Protein AF-0000000086577580 (afdb_homodimer)

Radius of gyration: 20.23 Å; Cα contacts (8 Å, |Δi|>4): 676; chains: 2; bounding box: 42×56×43 Å

Structure (mmCIF, N/CA/C/O backbone):
data_AF-0000000086577580-model_v1
#
loop_
_entity.id
_entity.type
_entity.pdbx_description
1 polymer 'Bet v I/Major latex protein domain-containing protein'
#
loop_
_atom_site.group_PDB
_atom_site.id
_atom_site.type_symbol
_atom_site.label_atom_id
_atom_site.label_alt_id
_atom_site.label_comp_id
_atom_site.label_asym_id
_atom_site.label_entity_id
_atom_site.label_seq_id
_atom_site.pdbx_PDB_ins_code
_atom_site.Cartn_x
_atom_site.Cartn_y
_atom_site.Cartn_z
_atom_site.occupancy
_atom_site.B_iso_or_equiv
_atom_site.auth_seq_id
_atom_site.auth_comp_id
_atom_site.auth_asym_id
_atom_site.auth_atom_id
_atom_site.pdbx_PDB_model_num
ATOM 1 N N . MET A 1 1 ? -20.062 2.613 9.367 1 47.72 1 MET A N 1
ATOM 2 C CA . MET A 1 1 ? -20.094 1.514 8.406 1 47.72 1 MET A CA 1
ATOM 3 C C . MET A 1 1 ? -18.688 1.216 7.879 1 47.72 1 MET A C 1
ATOM 5 O O . MET A 1 1 ? -17.906 2.133 7.645 1 47.72 1 MET A O 1
ATOM 9 N N . ALA A 1 2 ? -18.234 0.027 8.102 1 61.78 2 ALA A N 1
ATOM 10 C CA . ALA A 1 2 ? -16.828 -0.224 7.805 1 61.78 2 ALA A CA 1
ATOM 11 C C . ALA A 1 2 ? -16.516 0.071 6.34 1 61.78 2 ALA A C 1
ATOM 13 O O . ALA A 1 2 ? -17.344 -0.168 5.461 1 61.78 2 ALA A O 1
ATOM 14 N N . GLN A 1 3 ? -15.617 0.958 5.938 1 83.75 3 GLN A N 1
ATOM 15 C CA . GLN A 1 3 ? -15.266 1.472 4.621 1 83.75 3 GLN A CA 1
ATOM 16 C C . GLN A 1 3 ? -14.219 0.585 3.947 1 83.75 3 GLN A C 1
ATOM 18 O O . GLN A 1 3 ? -13.359 0.017 4.617 1 83.75 3 GLN A O 1
ATOM 23 N N . ILE A 1 4 ? -14.492 0.4 2.639 1 89.88 4 ILE A N 1
ATOM 24 C CA . ILE A 1 4 ? -13.516 -0.34 1.846 1 89.88 4 ILE A CA 1
ATOM 25 C C . ILE A 1 4 ? -12.203 0.436 1.791 1 89.88 4 ILE A C 1
ATOM 27 O O . ILE A 1 4 ? -12.195 1.648 1.567 1 89.88 4 ILE A O 1
ATOM 31 N N . GLN A 1 5 ? -11.125 -0.289 2.109 1 95.31 5 GLN A N 1
ATOM 32 C CA . GLN A 1 5 ? -9.773 0.264 2.025 1 95.31 5 GLN A CA 1
ATOM 33 C C . GLN A 1 5 ? -8.938 -0.48 0.988 1 95.31 5 GLN A C 1
ATOM 35 O O . GLN A 1 5 ? -9.312 -1.564 0.54 1 95.31 5 GLN A O 1
ATOM 40 N N . LYS A 1 6 ? -7.91 0.155 0.553 1 97.75 6 LYS A N 1
ATOM 41 C CA . LYS A 1 6 ? -7.035 -0.451 -0.446 1 97.75 6 LYS A CA 1
ATOM 42 C C . LYS A 1 6 ? -5.566 -0.276 -0.068 1 97.75 6 LYS A C 1
ATOM 44 O O . LYS A 1 6 ? -5.16 0.798 0.378 1 97.75 6 LYS A O 1
ATOM 49 N N . LEU A 1 7 ? -4.805 -1.331 -0.148 1 98.44 7 LEU A N 1
ATOM 50 C CA . LEU A 1 7 ? -3.354 -1.323 -0.001 1 98.44 7 LEU A CA 1
ATOM 51 C C . LEU A 1 7 ? -2.676 -1.831 -1.269 1 98.44 7 LEU A C 1
ATOM 53 O O . LEU A 1 7 ? -3.139 -2.797 -1.882 1 98.44 7 LEU A O 1
ATOM 57 N N . ASP A 1 8 ? -1.592 -1.216 -1.655 1 98.62 8 ASP A N 1
ATOM 58 C CA . ASP A 1 8 ? -0.859 -1.672 -2.832 1 98.62 8 ASP A CA 1
ATOM 59 C C . ASP A 1 8 ? 0.633 -1.797 -2.537 1 98.62 8 ASP A C 1
ATOM 61 O O . ASP A 1 8 ? 1.168 -1.07 -1.696 1 98.62 8 ASP A O 1
ATOM 65 N N . VAL A 1 9 ? 1.279 -2.697 -3.225 1 98.31 9 VAL A N 1
ATOM 66 C CA . VAL A 1 9 ? 2.734 -2.76 -3.303 1 98.31 9 VAL A CA 1
ATOM 67 C C . VAL A 1 9 ? 3.168 -2.914 -4.758 1 98.31 9 VAL A C 1
ATOM 69 O O . VAL A 1 9 ? 2.617 -3.736 -5.492 1 98.31 9 VAL A O 1
ATOM 72 N N . GLN A 1 10 ? 3.984 -2.123 -5.18 1 97.62 10 GLN A N 1
ATOM 73 C CA . GLN A 1 10 ? 4.543 -2.211 -6.523 1 97.62 10 GLN A CA 1
ATOM 74 C C . GLN A 1 10 ? 6.039 -2.514 -6.477 1 97.62 10 GLN A C 1
ATOM 76 O O . GLN A 1 10 ? 6.793 -1.844 -5.77 1 97.62 10 GLN A O 1
ATOM 81 N N . THR A 1 11 ? 6.426 -3.477 -7.246 1 95.94 11 THR A N 1
ATOM 82 C CA . THR A 1 11 ? 7.801 -3.959 -7.285 1 95.94 11 THR A CA 1
ATOM 83 C C . THR A 1 11 ? 8.344 -3.938 -8.711 1 95.94 11 THR A C 1
ATOM 85 O O . THR A 1 11 ? 7.68 -4.406 -9.641 1 95.94 11 THR A O 1
ATOM 88 N N . ALA A 1 12 ? 9.523 -3.354 -8.883 1 94.88 12 ALA A N 1
ATOM 89 C CA . ALA A 1 12 ? 10.195 -3.436 -10.18 1 94.88 12 ALA A CA 1
ATOM 90 C C . ALA A 1 12 ? 10.711 -4.848 -10.438 1 94.88 12 ALA A C 1
ATOM 92 O O . ALA A 1 12 ? 11.164 -5.531 -9.516 1 94.88 12 ALA A O 1
ATOM 93 N N . ILE A 1 13 ? 10.602 -5.262 -11.68 1 95.75 13 ILE A N 1
ATOM 94 C CA . ILE A 1 13 ? 11.125 -6.578 -12.031 1 95.75 13 ILE A CA 1
ATOM 95 C C . ILE A 1 13 ? 12.039 -6.465 -13.242 1 95.75 13 ILE A C 1
ATOM 97 O O . ILE A 1 13 ? 12.023 -5.453 -13.945 1 95.75 13 ILE A O 1
ATOM 101 N N . GLN A 1 14 ? 12.789 -7.48 -13.477 1 94.94 14 GLN A N 1
ATOM 102 C CA . GLN A 1 14 ? 13.734 -7.5 -14.586 1 94.94 14 GLN A CA 1
ATOM 103 C C . GLN A 1 14 ? 13.141 -8.203 -15.805 1 94.94 14 GLN A C 1
ATOM 105 O O . GLN A 1 14 ? 13.492 -7.883 -16.938 1 94.94 14 GLN A O 1
ATOM 110 N N . SER A 1 15 ? 12.289 -9.109 -15.594 1 95.62 15 SER A N 1
ATOM 111 C CA . SER A 1 15 ? 11.609 -9.781 -16.703 1 95.62 15 SER A CA 1
ATOM 112 C C . SER A 1 15 ? 10.656 -8.836 -17.422 1 95.62 15 SER A C 1
ATOM 114 O O . SER A 1 15 ? 10.188 -7.855 -16.828 1 95.62 15 SER A O 1
ATOM 116 N N . SER A 1 16 ? 10.406 -9.078 -18.656 1 96.19 16 SER A N 1
ATOM 117 C CA . SER A 1 16 ? 9.398 -8.289 -19.344 1 96.19 16 SER A CA 1
ATOM 118 C C . SER A 1 16 ? 8.016 -8.508 -18.734 1 96.19 16 SER A C 1
ATOM 120 O O . SER A 1 16 ? 7.742 -9.562 -18.172 1 96.19 16 SER A O 1
ATOM 122 N N . ALA A 1 17 ? 7.191 -7.523 -18.906 1 97.56 17 ALA A N 1
ATOM 123 C CA . ALA A 1 17 ? 5.828 -7.605 -18.375 1 97.56 17 ALA A CA 1
ATOM 124 C C . ALA A 1 17 ? 5.094 -8.812 -18.953 1 97.56 17 ALA A C 1
ATOM 126 O O . ALA A 1 17 ? 4.418 -9.547 -18.219 1 97.56 17 ALA A O 1
ATOM 127 N N . ASP A 1 18 ? 5.266 -9.047 -20.25 1 96.62 18 ASP A N 1
ATOM 128 C CA . ASP A 1 18 ? 4.578 -10.148 -20.906 1 96.62 18 ASP A CA 1
ATOM 129 C C . ASP A 1 18 ? 5.035 -11.492 -20.359 1 96.62 18 ASP A C 1
ATOM 131 O O . ASP A 1 18 ? 4.215 -12.383 -20.109 1 96.62 18 ASP A O 1
ATOM 135 N N . LYS A 1 19 ? 6.312 -11.594 -20.188 1 96.38 19 LYS A N 1
ATOM 136 C CA . LYS A 1 19 ? 6.859 -12.859 -19.703 1 96.38 19 LYS A CA 1
ATOM 137 C C . LYS A 1 19 ? 6.387 -13.156 -18.281 1 96.38 19 LYS A C 1
ATOM 139 O O . LYS A 1 19 ? 5.938 -14.266 -17.984 1 96.38 19 LYS A O 1
ATOM 144 N N . PHE A 1 20 ? 6.523 -12.219 -17.375 1 97.81 20 PHE A N 1
ATOM 145 C CA . PHE A 1 20 ? 6.113 -12.398 -15.992 1 97.81 20 PHE A CA 1
ATOM 146 C C . PHE A 1 20 ? 4.629 -12.719 -15.906 1 97.81 20 PHE A C 1
ATOM 148 O O . PHE A 1 20 ? 4.234 -13.703 -15.273 1 97.81 20 PHE A O 1
ATOM 155 N N . TYR A 1 21 ? 3.818 -11.859 -16.594 1 98.38 21 TYR A N 1
ATOM 156 C CA . TYR A 1 21 ? 2.371 -12.023 -16.562 1 98.38 21 TYR A CA 1
ATOM 157 C C . TYR A 1 21 ? 1.967 -13.383 -17.141 1 98.38 21 TYR A C 1
ATOM 159 O O . TYR A 1 21 ? 1.135 -14.086 -16.547 1 98.38 21 TYR A O 1
ATOM 167 N N . GLY A 1 22 ? 2.492 -13.703 -18.219 1 97.69 22 GLY A N 1
ATOM 168 C CA . GLY A 1 22 ? 2.189 -14.977 -18.844 1 97.69 22 GLY A CA 1
ATOM 169 C C . GLY A 1 22 ? 2.496 -16.172 -17.953 1 97.69 22 GLY A C 1
ATOM 170 O O . GLY A 1 22 ? 1.684 -17.094 -17.828 1 97.69 22 GLY A O 1
ATOM 171 N N . LYS A 1 23 ? 3.727 -16.109 -17.375 1 97.38 23 LYS A N 1
ATOM 172 C CA . LYS A 1 23 ? 4.098 -17.203 -16.484 1 97.38 23 LYS A CA 1
ATOM 173 C C . LYS A 1 23 ? 3.145 -17.281 -15.289 1 97.38 23 LYS A C 1
ATOM 175 O O . LYS A 1 23 ? 2.65 -18.359 -14.961 1 97.38 23 LYS A O 1
ATOM 180 N N . PHE A 1 24 ? 2.861 -16.234 -14.672 1 98.19 24 PHE A N 1
ATOM 181 C CA . PHE A 1 24 ? 1.979 -16.219 -13.508 1 98.19 24 PHE A CA 1
ATOM 182 C C . PHE A 1 24 ? 0.597 -16.75 -13.875 1 98.19 24 PHE A C 1
ATOM 184 O O . PHE A 1 24 ? 0.07 -17.641 -13.203 1 98.19 24 PHE A O 1
ATOM 191 N N . LYS A 1 25 ? 0.028 -16.203 -14.914 1 97.94 25 LYS A N 1
ATOM 192 C CA . LYS A 1 25 ? -1.331 -16.562 -15.312 1 97.94 25 LYS A CA 1
ATOM 193 C C . LYS A 1 25 ? -1.42 -18.031 -15.711 1 97.94 25 LYS A C 1
ATOM 195 O O . LYS A 1 25 ? -2.336 -18.75 -15.289 1 97.94 25 LYS A O 1
ATOM 200 N N . ASN A 1 26 ? -0.448 -18.484 -16.484 1 96.94 26 A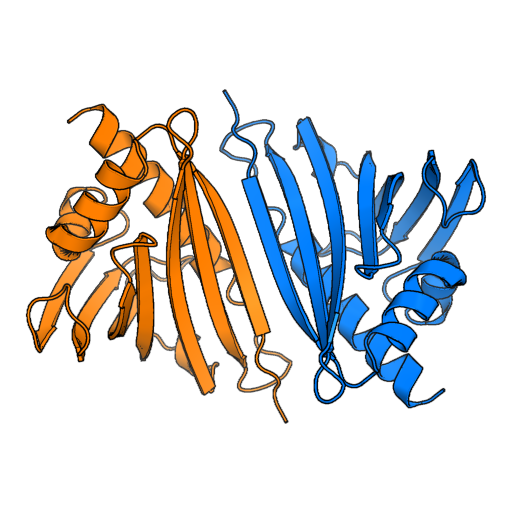SN A N 1
ATOM 201 C CA . ASN A 1 26 ? -0.603 -19.781 -17.141 1 96.94 26 ASN A CA 1
ATOM 202 C C . ASN A 1 26 ? -0.001 -20.906 -16.312 1 96.94 26 ASN A C 1
ATOM 204 O O . ASN A 1 26 ? -0.257 -22.078 -16.578 1 96.94 26 ASN A O 1
ATOM 208 N N . ASN A 1 27 ? 0.791 -20.594 -15.273 1 96.06 27 ASN A N 1
ATOM 209 C CA . ASN A 1 27 ? 1.471 -21.625 -14.492 1 96.06 27 ASN A CA 1
ATOM 210 C C . ASN A 1 27 ? 1.338 -21.375 -12.992 1 96.06 27 ASN A C 1
ATOM 212 O O . ASN A 1 27 ? 2.27 -21.625 -12.227 1 96.06 27 ASN A O 1
ATOM 216 N N . MET A 1 28 ? 0.215 -20.844 -12.602 1 94.31 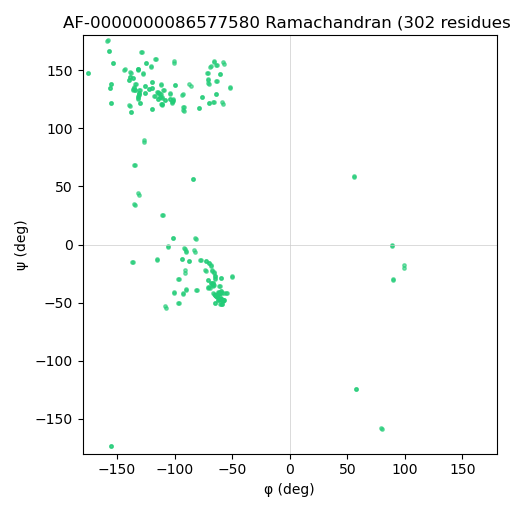28 MET A N 1
ATOM 217 C CA . MET A 1 28 ? -0.012 -20.453 -11.219 1 94.31 28 MET A CA 1
ATOM 218 C C . MET A 1 28 ? 0.238 -21.625 -10.266 1 94.31 28 MET A C 1
ATOM 220 O O . MET A 1 28 ? 0.846 -21.453 -9.211 1 94.31 28 MET A O 1
ATOM 224 N N . THR A 1 29 ? -0.205 -22.812 -10.633 1 94.19 29 THR A N 1
ATOM 225 C CA . THR A 1 29 ? -0.074 -23.969 -9.758 1 94.19 29 THR A CA 1
ATOM 226 C C . THR A 1 29 ? 1.391 -24.375 -9.617 1 94.19 29 THR A C 1
ATOM 228 O O . THR A 1 29 ? 1.757 -25.062 -8.664 1 94.19 29 THR A O 1
ATOM 231 N N . GLU A 1 30 ? 2.24 -23.922 -10.516 1 94.12 30 GLU A N 1
ATOM 232 C CA . GLU A 1 30 ? 3.66 -24.266 -10.484 1 94.12 30 GLU A CA 1
ATOM 233 C C . GLU A 1 30 ? 4.418 -23.359 -9.516 1 94.12 30 GLU A C 1
ATOM 235 O O . GLU A 1 30 ? 5.605 -23.562 -9.258 1 94.12 30 GLU A O 1
ATOM 240 N N . LEU A 1 31 ? 3.717 -22.391 -8.977 1 96.12 31 LEU A N 1
ATOM 241 C CA . LEU A 1 31 ? 4.363 -21.516 -8.008 1 96.12 31 LEU A CA 1
ATOM 242 C C . LEU A 1 31 ? 4.863 -22.312 -6.809 1 96.12 31 LEU A C 1
ATOM 244 O O . LEU A 1 31 ? 5.82 -21.906 -6.141 1 96.12 31 LEU A O 1
ATOM 248 N N . SER A 1 32 ? 4.211 -23.438 -6.484 1 96.12 32 SER A N 1
ATOM 249 C CA . SER A 1 32 ? 4.652 -24.281 -5.383 1 96.12 32 SER A CA 1
ATOM 250 C C . SER A 1 32 ? 6.02 -24.891 -5.668 1 96.12 32 SER A C 1
ATOM 252 O O . SER A 1 32 ? 6.781 -25.188 -4.746 1 96.12 32 SER A O 1
ATOM 254 N N . LYS A 1 33 ? 6.363 -25.078 -6.949 1 95.69 33 LYS A N 1
ATOM 255 C CA . LYS A 1 33 ? 7.684 -25.547 -7.344 1 95.69 33 LYS A CA 1
ATOM 256 C C . LYS A 1 33 ? 8.703 -24.422 -7.352 1 95.69 33 LYS A C 1
ATOM 258 O O . LYS A 1 33 ? 9.859 -24.609 -6.977 1 95.69 33 LYS A O 1
ATOM 263 N N . VAL A 1 34 ? 8.273 -23.297 -7.793 1 95.81 34 VAL A N 1
ATOM 264 C CA . VAL A 1 34 ? 9.141 -22.125 -7.891 1 95.81 34 VAL A CA 1
ATOM 265 C C . VAL A 1 34 ? 9.555 -21.656 -6.492 1 95.81 34 VAL A C 1
ATOM 267 O O . VAL A 1 34 ? 10.703 -21.266 -6.277 1 95.81 34 VAL A O 1
ATOM 270 N N . TYR A 1 35 ? 8.609 -21.672 -5.582 1 97.19 35 TYR A N 1
ATOM 271 C CA . TYR A 1 35 ? 8.828 -21.156 -4.234 1 97.19 35 TYR A CA 1
ATOM 272 C C . TYR A 1 35 ? 8.266 -22.109 -3.186 1 97.19 35 TYR A C 1
ATOM 274 O O . TYR A 1 35 ? 7.379 -21.734 -2.416 1 97.19 35 TYR A O 1
ATOM 282 N N . PRO A 1 36 ? 8.812 -23.234 -3.014 1 96.94 36 PRO A N 1
ATOM 283 C CA . PRO A 1 36 ? 8.258 -24.266 -2.139 1 96.94 36 PRO A CA 1
ATOM 284 C C . PRO A 1 36 ? 8.305 -23.891 -0.663 1 96.94 36 PRO A C 1
ATOM 286 O O . PRO A 1 36 ? 7.566 -24.453 0.15 1 96.94 36 PRO A O 1
ATOM 289 N N . GLU A 1 37 ? 9.203 -22.953 -0.307 1 96.62 37 GLU A N 1
ATOM 290 C CA . GLU A 1 37 ? 9.289 -22.5 1.079 1 96.62 37 GLU A CA 1
ATOM 291 C C . GLU A 1 37 ? 8.008 -21.766 1.494 1 96.62 37 GLU A C 1
ATOM 293 O O . GLU A 1 37 ? 7.652 -21.75 2.674 1 96.62 37 GLU A O 1
ATOM 298 N N . ILE A 1 38 ? 7.297 -21.219 0.514 1 97 38 ILE A N 1
ATOM 299 C CA . ILE A 1 38 ? 6.109 -20.422 0.809 1 97 38 ILE A CA 1
ATOM 300 C C . ILE A 1 38 ? 4.859 -21.188 0.398 1 97 38 ILE A C 1
ATOM 302 O O . ILE A 1 38 ? 3.92 -21.328 1.188 1 97 38 ILE A O 1
ATOM 306 N N . TYR A 1 39 ? 4.867 -21.625 -0.871 1 97.5 39 TYR A N 1
ATOM 307 C CA . TYR A 1 39 ? 3.697 -22.328 -1.386 1 97.5 39 TYR A CA 1
ATOM 308 C C . TYR A 1 39 ? 3.846 -23.844 -1.21 1 97.5 39 TYR A C 1
ATOM 310 O O . TYR A 1 39 ? 4.727 -24.453 -1.811 1 97.5 39 TYR A O 1
ATOM 318 N N . LYS A 1 40 ? 2.934 -24.359 -0.458 1 96.69 40 LYS A N 1
ATOM 319 C CA . LYS A 1 40 ? 2.986 -25.797 -0.162 1 96.69 40 LYS A CA 1
ATOM 320 C C . LYS A 1 40 ? 2.158 -26.594 -1.165 1 96.69 40 LYS A C 1
ATOM 322 O O . LYS A 1 40 ? 2.553 -27.688 -1.567 1 96.69 40 LYS A O 1
ATOM 327 N N . ASN A 1 41 ? 1.03 -26.062 -1.463 1 95.94 41 ASN A N 1
ATOM 328 C CA . ASN A 1 41 ? 0.134 -26.703 -2.42 1 95.94 41 ASN A CA 1
ATOM 329 C C . ASN A 1 41 ? -0.817 -25.703 -3.059 1 95.94 41 ASN A C 1
ATOM 331 O O . ASN A 1 41 ? -1.32 -24.797 -2.381 1 95.94 41 ASN A O 1
ATOM 335 N N . ILE A 1 42 ? -0.965 -25.781 -4.332 1 97.69 42 ILE A N 1
ATOM 336 C CA . ILE A 1 42 ? -1.911 -24.984 -5.094 1 97.69 42 ILE A CA 1
ATOM 337 C C . ILE A 1 42 ? -2.736 -25.875 -6.012 1 97.69 42 ILE A C 1
ATOM 339 O O . ILE A 1 42 ? -2.188 -26.578 -6.871 1 97.69 42 ILE A O 1
ATOM 343 N N . VAL A 1 43 ? -4.055 -25.828 -5.828 1 97.19 43 VAL A N 1
ATOM 344 C CA . VAL A 1 43 ? -4.922 -26.734 -6.562 1 97.19 43 VAL A CA 1
ATOM 345 C C . VAL A 1 43 ? -6.059 -25.969 -7.219 1 97.19 43 VAL A C 1
ATOM 347 O O . VAL A 1 43 ? -6.699 -25.125 -6.578 1 97.19 43 VAL A O 1
ATOM 350 N N . VAL A 1 44 ? -6.309 -26.234 -8.438 1 98.25 44 VAL A N 1
ATOM 351 C CA . VAL A 1 44 ? -7.504 -25.719 -9.102 1 98.25 44 VAL A CA 1
ATOM 352 C C . VAL A 1 44 ? -8.711 -26.562 -8.711 1 98.25 44 VAL A C 1
ATOM 354 O O . VAL A 1 44 ? -8.773 -27.75 -9.031 1 98.25 44 VAL A O 1
ATOM 357 N N . LEU A 1 45 ? -9.656 -25.953 -8.062 1 97.88 45 LEU A N 1
ATOM 358 C CA . LEU A 1 45 ? -10.836 -26.688 -7.598 1 97.88 45 LEU A CA 1
ATOM 359 C C . LEU A 1 45 ? -11.938 -26.672 -8.656 1 97.88 45 LEU A C 1
ATOM 361 O O . LEU A 1 45 ? -12.703 -27.625 -8.766 1 97.88 45 LEU A O 1
ATOM 365 N N . GLU A 1 46 ? -12.086 -25.594 -9.305 1 98.25 46 GLU A N 1
ATOM 366 C CA . GLU A 1 46 ? -13.078 -25.391 -10.367 1 98.25 46 GLU A CA 1
ATOM 367 C C . GLU A 1 46 ? -12.484 -24.609 -11.531 1 98.25 46 GLU A C 1
ATOM 369 O O . GLU A 1 46 ? -11.703 -23.672 -11.328 1 98.25 46 GLU A O 1
ATOM 374 N N . GLY A 1 47 ? -12.883 -24.938 -12.758 1 98.19 47 GLY A N 1
ATOM 375 C CA . GLY A 1 47 ? -12.414 -24.219 -13.938 1 98.19 47 GLY A CA 1
ATOM 376 C C . GLY A 1 47 ? -11.031 -24.656 -14.375 1 98.19 47 GLY A C 1
ATOM 377 O O . GLY A 1 47 ? -10.609 -25.781 -14.117 1 98.19 47 GLY A O 1
ATOM 378 N N . ASP A 1 48 ? -10.297 -23.781 -15.156 1 97.88 48 ASP A N 1
ATOM 379 C CA . ASP A 1 48 ? -9 -24.125 -15.727 1 97.88 48 ASP A CA 1
ATOM 380 C C . ASP A 1 48 ? -7.863 -23.422 -14.984 1 97.88 48 ASP A C 1
ATOM 382 O O . ASP A 1 48 ? -6.703 -23.5 -15.398 1 97.88 48 ASP A O 1
ATOM 386 N N . GLY A 1 49 ? -8.188 -22.641 -14.023 1 97.31 49 GLY A N 1
ATOM 387 C CA . GLY A 1 49 ? -7.195 -22 -13.172 1 97.31 49 GLY A CA 1
ATOM 388 C C . GLY A 1 49 ? -6.723 -20.672 -13.711 1 97.31 49 GLY A C 1
ATOM 389 O O . GLY A 1 49 ? -5.91 -19.984 -13.078 1 97.31 49 GLY A O 1
ATOM 390 N N . LYS A 1 50 ? -7.191 -20.203 -14.852 1 97.44 50 LYS A N 1
ATOM 391 C CA . LYS A 1 50 ? -6.676 -18.969 -15.422 1 97.44 50 LYS A CA 1
ATOM 392 C C . LYS A 1 50 ? -7.812 -18.094 -15.953 1 97.44 50 LYS A C 1
ATOM 394 O O . LYS A 1 50 ? -7.625 -16.891 -16.188 1 97.44 50 LYS A O 1
ATOM 399 N N . SER A 1 51 ? -8.984 -18.672 -16.109 1 98 51 SER A N 1
ATOM 400 C CA . SER A 1 51 ? -10.125 -17.922 -16.641 1 98 51 SER A CA 1
ATOM 401 C C . SER A 1 51 ? -11.062 -17.484 -15.523 1 98 51 SER A C 1
ATOM 403 O O . SER A 1 51 ? -11.062 -18.062 -14.438 1 98 51 SER A O 1
ATOM 405 N N . VAL A 1 52 ? -11.852 -16.422 -15.828 1 98.62 52 VAL A N 1
ATOM 406 C CA . VAL A 1 52 ? -12.875 -15.945 -14.898 1 98.62 52 VAL A CA 1
ATOM 407 C C . VAL A 1 52 ? -13.766 -17.109 -14.469 1 98.62 52 VAL A C 1
ATOM 409 O O . VAL A 1 52 ? -14.164 -17.938 -15.297 1 98.62 52 VAL A O 1
ATOM 412 N N . GLY A 1 53 ? -14.016 -17.156 -13.25 1 98.56 53 GLY A N 1
ATOM 413 C CA . GLY A 1 53 ? -14.852 -18.219 -12.703 1 98.56 53 GLY A CA 1
ATOM 414 C C . GLY A 1 53 ? -14.055 -19.344 -12.078 1 98.56 53 GLY A C 1
ATOM 415 O O . GLY A 1 53 ? -14.602 -20.141 -11.312 1 98.56 53 GLY A O 1
ATOM 416 N N . SER A 1 54 ? -12.758 -19.516 -12.398 1 98.69 54 SER A N 1
ATOM 417 C CA . SER A 1 54 ? -11.914 -20.547 -11.805 1 98.69 54 SER A CA 1
ATOM 418 C C . SER A 1 54 ? -11.75 -20.328 -10.305 1 98.69 54 SER A C 1
ATOM 420 O O . SER A 1 54 ? -11.672 -19.188 -9.844 1 98.69 54 SER A O 1
ATOM 422 N N . VAL A 1 55 ? -11.75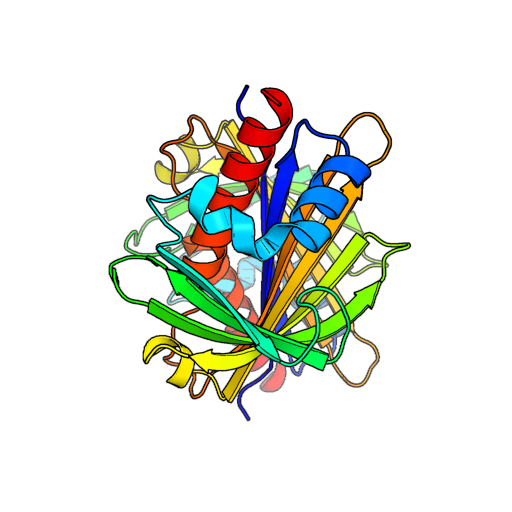8 -21.375 -9.57 1 98.44 55 VAL A N 1
ATOM 423 C CA . VAL A 1 55 ? -11.57 -21.359 -8.125 1 98.44 55 VAL A CA 1
ATOM 424 C C . VAL A 1 55 ? -10.273 -22.078 -7.766 1 98.44 55 VAL A C 1
ATOM 426 O O . VAL A 1 55 ? -10.062 -23.234 -8.172 1 98.44 55 VAL A O 1
ATOM 429 N N . ILE A 1 56 ? -9.414 -21.438 -7.062 1 98 56 ILE A N 1
ATOM 430 C CA . ILE A 1 56 ? -8.102 -21.953 -6.715 1 98 56 ILE A CA 1
ATOM 431 C C . ILE A 1 56 ? -7.965 -22.047 -5.195 1 98 56 ILE A C 1
ATOM 433 O O . ILE A 1 56 ? -8.375 -21.125 -4.477 1 98 56 ILE A O 1
ATOM 437 N N . LEU A 1 57 ? -7.457 -23.141 -4.711 1 97.44 57 LEU A N 1
ATOM 438 C CA . LEU A 1 57 ? -7.102 -23.328 -3.309 1 97.44 57 LEU A CA 1
ATOM 439 C C . LEU A 1 57 ? -5.598 -23.188 -3.105 1 97.44 57 LEU A C 1
ATOM 441 O O . LEU A 1 57 ? -4.805 -23.859 -3.766 1 97.44 57 LEU A O 1
ATOM 445 N N . TRP A 1 58 ? -5.25 -22.281 -2.197 1 96.69 58 TRP A N 1
ATOM 446 C CA . TRP A 1 58 ? -3.852 -22 -1.887 1 96.69 58 TRP A CA 1
ATOM 447 C C . TRP A 1 58 ? -3.494 -22.484 -0.49 1 96.69 58 TRP A C 1
ATOM 449 O O . TRP A 1 58 ? -4.156 -22.141 0.488 1 96.69 58 TRP A O 1
ATOM 459 N N . LYS A 1 59 ? -2.508 -23.25 -0.347 1 96.56 59 LYS A N 1
ATOM 460 C CA . LYS A 1 59 ? -1.854 -23.562 0.918 1 96.56 59 LYS A CA 1
ATOM 461 C C . LYS A 1 59 ? -0.452 -22.969 0.978 1 96.56 59 LYS A C 1
ATOM 463 O O . LYS A 1 59 ? 0.409 -23.297 0.162 1 96.56 59 LYS A O 1
ATOM 468 N N . TYR A 1 60 ? -0.236 -22.125 1.961 1 96.38 60 TYR A N 1
ATOM 469 C CA . TYR A 1 60 ? 0.994 -21.344 1.933 1 96.38 60 TYR A CA 1
ATOM 470 C C . TYR A 1 60 ? 1.375 -20.875 3.332 1 96.38 60 TYR A C 1
ATOM 472 O O . TYR A 1 60 ? 0.586 -21 4.273 1 96.38 60 TYR A O 1
ATOM 480 N N . VAL A 1 61 ? 2.607 -20.406 3.463 1 95.5 61 VAL A N 1
ATOM 481 C CA . VAL A 1 61 ? 3.111 -19.781 4.684 1 95.5 61 VAL A CA 1
ATOM 482 C C . VAL A 1 61 ? 2.922 -18.266 4.609 1 95.5 61 VAL A C 1
ATOM 484 O O . VAL A 1 61 ? 3.264 -17.641 3.602 1 95.5 61 VAL A O 1
ATOM 487 N N . CYS A 1 62 ? 2.344 -17.656 5.609 1 91.94 62 CYS A N 1
ATOM 488 C CA . CYS A 1 62 ? 2.17 -16.203 5.684 1 91.94 62 CYS A CA 1
ATOM 489 C C . CYS A 1 62 ? 2.436 -15.695 7.098 1 91.94 62 CYS A C 1
ATOM 491 O O . CYS A 1 62 ? 1.733 -16.062 8.039 1 91.94 62 CYS A O 1
ATOM 493 N N . GLY A 1 63 ? 3.389 -14.844 7.164 1 87 63 GLY A N 1
ATOM 494 C CA . GLY A 1 63 ? 3.799 -14.422 8.492 1 87 63 GLY A CA 1
ATOM 495 C C . GLY A 1 63 ? 4.23 -15.57 9.375 1 87 63 GLY A C 1
ATOM 496 O O . GLY A 1 63 ? 5.098 -16.359 9 1 87 63 GLY A O 1
ATOM 497 N N . SER A 1 64 ? 3.52 -15.617 10.555 1 87.25 64 SER A N 1
ATOM 498 C CA . SER A 1 64 ? 3.867 -16.672 11.508 1 87.25 64 SER A CA 1
ATOM 499 C C . SER A 1 64 ? 3.018 -17.906 11.289 1 87.25 64 SER A C 1
ATOM 501 O O . SER A 1 64 ? 3.232 -18.938 11.938 1 87.25 64 SER A O 1
ATOM 503 N N . ASN A 1 65 ? 2.113 -17.906 10.414 1 90.31 65 ASN A N 1
ATOM 504 C CA . ASN A 1 65 ? 1.246 -19.047 10.141 1 90.31 65 ASN A CA 1
ATOM 505 C C . ASN A 1 65 ? 1.811 -19.922 9.023 1 90.31 65 ASN A C 1
ATOM 507 O O . ASN A 1 65 ? 1.857 -19.5 7.863 1 90.31 65 ASN A O 1
ATOM 511 N N . SER A 1 66 ? 2.146 -21.094 9.352 1 91.81 66 SER A N 1
ATOM 512 C CA . SER A 1 66 ? 2.793 -22 8.398 1 91.81 66 SER A CA 1
ATOM 513 C C . SER A 1 66 ? 1.767 -22.828 7.637 1 91.81 66 SER A C 1
ATOM 515 O O . SER A 1 66 ? 2.115 -23.531 6.691 1 91.81 66 SER A O 1
ATOM 517 N N . ASN A 1 67 ? 0.542 -22.703 8.008 1 92 67 ASN A N 1
ATOM 518 C CA . ASN A 1 67 ? -0.484 -23.547 7.402 1 92 67 ASN A CA 1
ATOM 519 C C . ASN A 1 67 ? -1.686 -22.719 6.945 1 92 67 ASN A C 1
ATOM 521 O O . ASN A 1 67 ? -2.832 -23.094 7.207 1 92 67 ASN A O 1
ATOM 525 N N . SER A 1 68 ? -1.396 -21.641 6.336 1 94 68 SER A N 1
ATOM 526 C CA . SER A 1 68 ? -2.477 -20.812 5.812 1 94 68 SER A CA 1
ATOM 527 C C . SER A 1 68 ? -3.145 -21.469 4.609 1 94 68 SER A C 1
ATOM 529 O O . SER A 1 68 ? -2.469 -22.062 3.764 1 94 68 SER A O 1
ATOM 531 N N . VAL A 1 69 ? -4.484 -21.359 4.605 1 95 69 VAL A N 1
ATOM 532 C CA . VAL A 1 69 ? -5.266 -21.859 3.482 1 95 69 VAL A CA 1
ATOM 533 C C . VAL A 1 69 ? -6.258 -20.797 3.021 1 95 69 VAL A C 1
ATOM 535 O O . VAL A 1 69 ? -6.961 -20.203 3.84 1 95 69 VAL A O 1
ATOM 538 N N . THR A 1 70 ? -6.27 -20.547 1.737 1 96.12 70 THR A N 1
ATOM 539 C CA . THR A 1 70 ? -7.227 -19.594 1.174 1 96.12 70 THR A CA 1
ATOM 540 C C . THR A 1 70 ? -7.848 -20.156 -0.107 1 96.12 70 THR A C 1
ATOM 542 O O . THR A 1 70 ? -7.152 -20.75 -0.928 1 96.12 70 THR A O 1
ATOM 545 N N . LYS A 1 71 ? -9.141 -20.031 -0.202 1 96.75 71 LYS A N 1
ATOM 546 C CA . LYS A 1 71 ? -9.883 -20.312 -1.43 1 96.75 71 LYS A CA 1
ATOM 547 C C . LYS A 1 71 ? -10.258 -19.031 -2.158 1 96.75 71 LYS A C 1
ATOM 549 O O . LYS A 1 71 ? -10.938 -18.172 -1.598 1 96.75 71 LYS A O 1
ATOM 554 N N . GLU A 1 72 ? -9.844 -18.922 -3.408 1 97.62 72 GLU A N 1
ATOM 555 C CA . GLU A 1 72 ? -10.062 -17.688 -4.172 1 97.62 72 GLU A CA 1
ATOM 556 C C . GLU A 1 72 ? -10.75 -17.984 -5.5 1 97.62 72 GLU A C 1
ATOM 558 O O . GLU A 1 72 ? -10.547 -19.047 -6.09 1 97.62 72 GLU A O 1
ATOM 563 N N . LYS A 1 73 ? -11.57 -17.047 -5.926 1 98.38 73 LYS A N 1
ATOM 564 C CA . LYS A 1 73 ? -12.203 -17.094 -7.238 1 98.38 73 LYS A CA 1
ATOM 565 C C . LYS A 1 73 ? -11.68 -16 -8.148 1 98.38 73 LYS A C 1
ATOM 567 O O . LYS A 1 73 ? -11.578 -14.844 -7.738 1 98.38 73 LYS A O 1
ATOM 572 N N . ILE A 1 74 ? -11.266 -16.359 -9.359 1 98.75 74 ILE A N 1
ATOM 573 C CA . ILE A 1 74 ? -10.93 -15.336 -10.352 1 98.75 74 ILE A CA 1
ATOM 574 C C . ILE A 1 74 ? -12.203 -14.633 -10.82 1 98.75 74 ILE A C 1
ATOM 576 O O . ILE A 1 74 ? -13.102 -15.273 -11.383 1 98.75 74 ILE A O 1
ATOM 580 N N . VAL A 1 75 ? -12.258 -13.344 -10.648 1 98.81 75 VAL A N 1
ATOM 581 C CA . VAL A 1 75 ? -13.5 -12.648 -10.953 1 98.81 75 VAL A CA 1
ATOM 582 C C . VAL A 1 75 ? -13.289 -11.688 -12.125 1 98.81 75 VAL A C 1
ATOM 584 O O . VAL A 1 75 ? -14.25 -11.188 -12.711 1 98.81 75 VAL A O 1
ATOM 587 N N . ALA A 1 76 ? -12.102 -11.398 -12.531 1 98.88 76 ALA A N 1
ATOM 588 C CA . ALA A 1 76 ? -11.797 -10.57 -13.695 1 98.88 76 ALA A CA 1
ATOM 589 C C . ALA A 1 76 ? -10.422 -10.898 -14.266 1 98.88 76 ALA A C 1
ATOM 591 O O . ALA A 1 76 ? -9.469 -11.141 -13.516 1 98.88 76 ALA A O 1
ATOM 592 N N . VAL A 1 77 ? -10.32 -10.953 -15.57 1 98.75 77 VAL A N 1
ATOM 593 C CA . VAL A 1 77 ? -9.078 -11.117 -16.312 1 98.75 77 VAL A CA 1
ATOM 594 C C . VAL A 1 77 ? -9.008 -10.086 -17.438 1 98.75 77 VAL A C 1
ATOM 596 O O . VAL A 1 77 ? -9.953 -9.961 -18.234 1 98.75 77 VAL A O 1
ATOM 599 N N . ASP A 1 78 ? -8 -9.344 -17.5 1 98.69 78 ASP A N 1
ATOM 600 C CA . ASP A 1 78 ? -7.73 -8.391 -18.578 1 98.69 78 ASP A CA 1
ATOM 601 C C . ASP A 1 78 ? -6.344 -8.609 -19.172 1 98.69 78 ASP A C 1
ATOM 603 O O . ASP A 1 78 ? -5.375 -7.969 -18.75 1 98.69 78 ASP A O 1
ATOM 607 N N . ASP A 1 79 ? -6.27 -9.469 -20.156 1 97.75 79 ASP A N 1
ATOM 608 C CA . ASP A 1 79 ? -4.984 -9.852 -20.75 1 97.75 79 ASP A CA 1
ATOM 609 C C . ASP A 1 79 ? -4.332 -8.664 -21.453 1 97.75 79 ASP A C 1
ATOM 611 O O . ASP A 1 79 ? -3.104 -8.555 -21.484 1 97.75 79 ASP A O 1
ATOM 615 N N . LYS A 1 80 ? -5.145 -7.852 -22.031 1 97.38 80 LYS A N 1
ATOM 616 C CA . LYS A 1 80 ? -4.598 -6.684 -22.719 1 97.38 80 LYS A CA 1
ATOM 617 C C . LYS A 1 80 ? -3.82 -5.793 -21.766 1 97.38 80 LYS A C 1
ATOM 619 O O . LYS A 1 80 ? -2.74 -5.301 -22.094 1 97.38 80 LYS A O 1
ATOM 624 N N . ASN A 1 81 ? -4.34 -5.621 -20.562 1 97.62 81 ASN A N 1
ATOM 625 C CA . ASN A 1 81 ? -3.699 -4.773 -19.562 1 97.62 81 ASN A CA 1
ATOM 626 C C . ASN A 1 81 ? -2.938 -5.602 -18.531 1 97.62 81 ASN A C 1
ATOM 628 O O . ASN A 1 81 ? -2.43 -5.059 -17.547 1 97.62 81 ASN A O 1
ATOM 632 N N . ARG A 1 82 ? -2.84 -6.891 -18.688 1 98.38 82 ARG A N 1
ATOM 633 C CA . ARG A 1 82 ? -2.088 -7.844 -17.875 1 98.38 82 ARG A CA 1
ATOM 634 C C . ARG A 1 82 ? -2.498 -7.762 -16.406 1 98.38 82 ARG A C 1
ATOM 636 O O . ARG A 1 82 ? -1.66 -7.523 -15.531 1 98.38 82 ARG A O 1
ATOM 643 N N . SER A 1 83 ? -3.75 -7.996 -16.156 1 98.81 83 SER A N 1
ATOM 644 C CA . SER A 1 83 ? -4.227 -7.969 -14.773 1 98.81 83 SER A CA 1
ATOM 645 C C . SER A 1 83 ? -5.207 -9.109 -14.508 1 98.81 83 SER A C 1
ATOM 647 O O . SER A 1 83 ? -5.898 -9.562 -15.414 1 98.81 83 SER A O 1
ATOM 649 N N . ILE A 1 84 ? -5.211 -9.594 -13.305 1 98.88 84 ILE A N 1
ATOM 650 C CA . ILE A 1 84 ? -6.129 -10.609 -12.805 1 98.88 84 ILE A CA 1
ATOM 651 C C . ILE A 1 84 ? -6.645 -10.203 -11.43 1 98.88 84 ILE A C 1
ATOM 653 O O . ILE A 1 84 ? -5.879 -9.727 -10.586 1 98.88 84 ILE A O 1
ATOM 657 N N . THR A 1 85 ? -7.949 -10.328 -11.18 1 98.88 85 THR A N 1
ATOM 658 C CA . THR A 1 85 ? -8.531 -10.047 -9.867 1 98.88 85 THR A CA 1
ATOM 659 C C . THR A 1 85 ? -9.086 -11.328 -9.234 1 98.88 85 THR A C 1
ATOM 661 O O . THR A 1 85 ? -9.797 -12.086 -9.891 1 98.88 85 THR A O 1
ATOM 664 N N . PHE A 1 86 ? -8.719 -11.547 -8.008 1 98.44 86 PHE A N 1
ATOM 665 C CA . PHE A 1 86 ? -9.195 -12.656 -7.191 1 98.44 86 PHE A CA 1
ATOM 666 C C . PHE A 1 86 ? -10.07 -12.148 -6.051 1 98.44 86 PHE A C 1
ATOM 668 O O . PHE A 1 86 ? -9.758 -11.133 -5.426 1 98.44 86 PHE A O 1
ATOM 675 N N . GLU A 1 87 ? -11.125 -12.812 -5.82 1 97.94 87 GLU A N 1
ATOM 676 C CA . GLU A 1 87 ? -11.883 -12.594 -4.594 1 97.94 87 GLU A CA 1
ATOM 677 C C . GLU A 1 87 ? -11.75 -13.781 -3.643 1 97.94 87 GLU A C 1
ATOM 679 O O . GLU A 1 87 ? -11.844 -14.938 -4.062 1 97.94 87 GLU A O 1
ATOM 684 N N . VAL A 1 88 ? -11.5 -13.469 -2.455 1 96.56 88 VAL A N 1
ATOM 685 C CA . VAL A 1 88 ? -11.383 -14.516 -1.447 1 96.56 88 VAL A CA 1
ATOM 686 C C . VAL A 1 88 ? -12.773 -15.023 -1.062 1 96.56 88 VAL A C 1
ATOM 688 O O . VAL A 1 88 ? -13.641 -14.242 -0.67 1 96.56 88 VAL A O 1
ATOM 691 N N . MET A 1 89 ? -12.898 -16.25 -1.155 1 92.19 89 MET A N 1
ATOM 692 C CA . MET A 1 89 ? -14.164 -16.891 -0.8 1 92.19 89 MET A CA 1
ATOM 693 C C . MET A 1 89 ? -14.125 -17.422 0.628 1 92.19 89 MET A C 1
ATOM 695 O O . MET A 1 89 ? -15.094 -17.281 1.375 1 92.19 89 MET A O 1
ATOM 699 N N . GLU A 1 90 ? -13.125 -18.125 0.902 1 87.75 90 GLU A N 1
ATOM 700 C CA . GLU A 1 90 ? -12.852 -18.703 2.211 1 87.75 90 GLU A CA 1
ATOM 701 C C . GLU A 1 90 ? -11.367 -18.609 2.555 1 87.75 90 GLU A C 1
ATOM 703 O O . GLU A 1 90 ? -10.516 -18.609 1.662 1 87.75 90 GLU A O 1
ATOM 708 N N . GLY A 1 91 ? -11.094 -18.344 3.787 1 79.88 91 GLY A N 1
ATOM 709 C CA . GLY A 1 91 ? -9.672 -18.25 4.074 1 79.88 91 GLY A CA 1
ATOM 710 C C . GLY A 1 91 ? -9.336 -18.531 5.523 1 79.88 91 GLY A C 1
ATOM 711 O O . GLY A 1 91 ? -10.188 -19 6.285 1 79.88 91 GLY A O 1
ATOM 712 N N . ASP A 1 92 ? -8.086 -18.328 5.84 1 75.88 92 ASP A N 1
ATOM 713 C CA . ASP A 1 92 ? -7.543 -18.5 7.184 1 75.88 92 ASP A CA 1
ATOM 714 C C . ASP A 1 92 ? -8.273 -17.609 8.188 1 75.88 92 ASP A C 1
ATOM 716 O O . ASP A 1 92 ? -8.961 -16.656 7.801 1 75.88 92 ASP A O 1
ATOM 720 N N . PRO A 1 93 ? -8.172 -18.031 9.352 1 75.5 93 PRO A N 1
ATOM 721 C CA . PRO A 1 93 ? -8.883 -17.297 10.406 1 75.5 93 PRO A CA 1
ATOM 722 C C . PRO A 1 93 ? -8.602 -15.797 10.359 1 75.5 93 PRO A C 1
ATOM 724 O O . PRO A 1 93 ? -9.477 -14.992 10.688 1 75.5 93 PRO A O 1
ATOM 727 N N . MET A 1 94 ? -7.461 -15.469 9.859 1 80.5 94 MET A N 1
ATOM 728 C CA . MET A 1 94 ? -7.129 -14.055 9.797 1 80.5 94 MET A CA 1
ATOM 729 C C . MET A 1 94 ? -8.016 -13.328 8.789 1 80.5 94 MET A C 1
ATOM 731 O O . MET A 1 94 ? -8.461 -12.203 9.039 1 80.5 94 MET A O 1
ATOM 735 N N . LEU A 1 95 ? -8.383 -13.977 7.777 1 89.69 95 LEU A N 1
ATOM 736 C CA . LEU A 1 95 ? -9.195 -13.367 6.727 1 89.69 95 LEU A CA 1
ATOM 737 C C . LEU A 1 95 ? -10.656 -13.266 7.16 1 89.69 95 LEU A C 1
ATOM 739 O O . LEU A 1 95 ? -11.43 -12.523 6.559 1 89.69 95 LEU A O 1
ATOM 743 N N . ASN A 1 96 ? -10.945 -13.977 8.227 1 90.31 96 ASN A N 1
ATOM 744 C CA . ASN A 1 96 ? -12.305 -13.906 8.758 1 90.31 96 ASN A CA 1
ATOM 745 C C . ASN A 1 96 ? -12.578 -12.547 9.398 1 90.31 96 ASN A C 1
ATOM 747 O O . ASN A 1 96 ? -13.734 -12.203 9.648 1 90.31 96 ASN A O 1
ATOM 751 N N . SER A 1 97 ? -11.523 -11.852 9.641 1 92.31 97 SER A N 1
ATOM 752 C CA . SER A 1 97 ? -11.672 -10.531 10.25 1 92.31 97 SER A CA 1
ATOM 753 C C . SER A 1 97 ? -12.016 -9.484 9.203 1 92.31 97 SER A C 1
ATOM 755 O O . SER A 1 97 ? -12.156 -8.297 9.523 1 92.31 97 SER A O 1
ATOM 757 N N . PHE A 1 98 ? -12.219 -9.922 8.008 1 94.69 98 PHE A N 1
ATOM 758 C CA . PHE A 1 98 ? -12.586 -9.031 6.914 1 94.69 98 PHE A CA 1
ATOM 759 C C . PHE A 1 98 ? -13.914 -9.453 6.297 1 94.69 98 PHE A C 1
ATOM 761 O O . PHE A 1 98 ? -14.156 -10.641 6.082 1 94.69 98 PHE A O 1
ATOM 768 N N . LYS A 1 99 ? -14.797 -8.516 6.07 1 94.12 99 LYS A N 1
ATOM 769 C CA . LYS A 1 99 ? -16.094 -8.781 5.438 1 94.12 99 LYS A CA 1
ATOM 770 C C . LYS A 1 99 ? -15.914 -9.117 3.959 1 94.12 99 LYS A C 1
ATOM 772 O O . LYS A 1 99 ? -16.703 -9.883 3.395 1 94.12 99 LYS A O 1
ATOM 777 N N . SER A 1 100 ? -15.023 -8.477 3.373 1 95.06 100 SER A N 1
ATOM 778 C CA . SER A 1 100 ? -14.648 -8.719 1.983 1 95.06 100 SER A CA 1
ATOM 779 C C . SER A 1 100 ? -13.148 -8.555 1.773 1 95.06 100 SER A C 1
ATOM 781 O O . SER A 1 100 ? -12.508 -7.762 2.469 1 95.06 100 SER A O 1
ATOM 783 N N . PHE A 1 101 ? -12.648 -9.273 0.831 1 96.56 101 PHE A N 1
ATOM 784 C CA . PHE A 1 101 ? -11.219 -9.25 0.555 1 96.56 101 PHE A CA 1
ATOM 785 C C . PHE A 1 101 ? -10.938 -9.656 -0.885 1 96.56 101 PHE A C 1
ATOM 787 O O . PHE A 1 101 ? -11.32 -10.75 -1.312 1 96.56 101 PHE A O 1
ATOM 794 N N . ALA A 1 102 ? -10.289 -8.773 -1.609 1 97.56 102 ALA A N 1
ATOM 795 C CA . ALA A 1 102 ? -9.914 -9.055 -2.994 1 97.56 102 ALA A CA 1
ATOM 796 C C . ALA A 1 102 ? -8.453 -8.711 -3.248 1 97.56 102 ALA A C 1
ATOM 798 O O . ALA A 1 102 ? -7.887 -7.84 -2.588 1 97.56 102 ALA A O 1
ATOM 799 N N . LEU A 1 103 ? -7.879 -9.422 -4.16 1 97.88 103 LEU A N 1
ATOM 800 C CA . LEU A 1 103 ? -6.504 -9.211 -4.598 1 97.88 103 L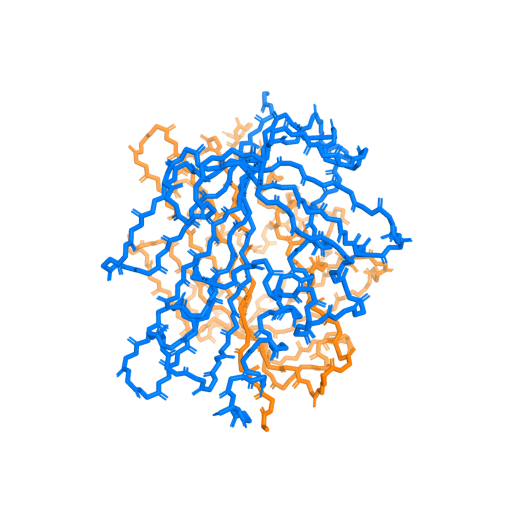EU A CA 1
ATOM 801 C C . LEU A 1 103 ? -6.438 -9.031 -6.113 1 97.88 103 LEU A C 1
ATOM 803 O O . LEU A 1 103 ? -7.117 -9.734 -6.855 1 97.88 103 LEU A O 1
ATOM 807 N N . ARG A 1 104 ? -5.672 -8.078 -6.512 1 98.75 104 ARG A N 1
ATOM 808 C CA . ARG A 1 104 ? -5.477 -7.848 -7.938 1 98.75 104 ARG A CA 1
ATOM 809 C C . ARG A 1 104 ? -3.992 -7.723 -8.273 1 98.75 104 ARG A C 1
ATOM 811 O O . ARG A 1 104 ? -3.26 -6.992 -7.602 1 98.75 104 ARG A O 1
ATOM 818 N N . ILE A 1 105 ? -3.564 -8.492 -9.266 1 98.81 105 ILE A N 1
ATOM 819 C CA . ILE A 1 105 ? -2.244 -8.281 -9.852 1 98.81 105 ILE A CA 1
ATOM 820 C C . ILE A 1 105 ? -2.371 -7.492 -11.148 1 98.81 105 ILE A C 1
ATOM 822 O O . ILE A 1 105 ? -3.299 -7.715 -11.93 1 98.81 105 ILE A O 1
ATOM 826 N N . HIS A 1 106 ? -1.552 -6.582 -11.359 1 98.88 106 HIS A N 1
ATOM 827 C CA . HIS A 1 106 ? -1.44 -5.77 -12.562 1 98.88 106 HIS A CA 1
ATOM 828 C C . HIS A 1 106 ? 0.018 -5.566 -12.961 1 98.88 106 HIS A C 1
ATOM 830 O O . HIS A 1 106 ? 0.784 -4.938 -12.227 1 98.88 106 HIS A O 1
ATOM 836 N N . VAL A 1 107 ? 0.4 -6.125 -14.109 1 98.62 107 VAL A N 1
ATOM 837 C CA . VAL A 1 107 ? 1.782 -6.051 -14.57 1 98.62 107 VAL A CA 1
ATOM 838 C C . VAL A 1 107 ? 1.899 -5.02 -15.688 1 98.62 107 VAL A C 1
ATOM 840 O O . VAL A 1 107 ? 1.142 -5.059 -16.656 1 98.62 107 VAL A O 1
ATOM 843 N N . THR A 1 108 ? 2.793 -4.094 -15.469 1 97.88 108 THR A N 1
ATOM 844 C CA . THR A 1 108 ? 2.986 -3.035 -16.453 1 97.88 108 THR A CA 1
ATOM 845 C C . THR A 1 108 ? 4.445 -2.967 -16.891 1 97.88 108 THR A C 1
ATOM 847 O O . THR A 1 108 ? 5.336 -3.438 -16.188 1 97.88 108 THR A O 1
ATOM 850 N N . GLY A 1 109 ? 4.676 -2.436 -18.062 1 91.69 109 GLY A N 1
ATOM 851 C CA . GLY A 1 109 ? 6.023 -2.244 -18.578 1 91.69 109 GLY A CA 1
ATOM 852 C C . GLY A 1 109 ? 6.059 -1.507 -19.906 1 91.69 109 GLY A C 1
ATOM 853 O O . GLY A 1 109 ? 5.062 -1.474 -20.625 1 91.69 109 GLY A O 1
ATOM 854 N N . ASN A 1 110 ? 7.199 -0.722 -20.047 1 83.81 110 ASN A N 1
ATOM 855 C CA . ASN A 1 110 ? 7.395 0.039 -21.281 1 83.81 110 ASN A CA 1
ATOM 856 C C . ASN A 1 110 ? 8.539 -0.528 -22.109 1 83.81 110 ASN A C 1
ATOM 858 O O . ASN A 1 110 ? 9.125 0.181 -22.938 1 83.81 110 ASN A O 1
ATOM 862 N N . GLY A 1 111 ? 8.875 -1.769 -21.984 1 78.81 111 GLY A N 1
ATOM 863 C CA . GLY A 1 111 ? 9.977 -2.375 -22.719 1 78.81 111 GLY A CA 1
ATOM 864 C C . GLY A 1 111 ? 11.305 -2.271 -22 1 78.81 111 GLY A C 1
ATOM 865 O O . GLY A 1 111 ? 12.164 -3.141 -22.156 1 78.81 111 GLY A O 1
ATOM 866 N N . GLU A 1 112 ? 11.586 -1.259 -21.188 1 84.19 112 GLU A N 1
ATOM 867 C CA . GLU A 1 112 ? 12.836 -1.073 -20.469 1 84.19 112 GLU A CA 1
ATOM 868 C C . GLU A 1 112 ? 12.703 -1.506 -19 1 84.19 112 GLU A C 1
ATOM 870 O O . GLU A 1 112 ? 13.625 -2.109 -18.438 1 84.19 112 GLU A O 1
ATOM 875 N N . ARG A 1 113 ? 11.594 -1.148 -18.5 1 89.56 113 ARG A N 1
ATOM 876 C CA . ARG A 1 113 ? 11.336 -1.479 -17.094 1 89.56 113 ARG A CA 1
ATOM 877 C C . ARG A 1 113 ? 9.938 -2.055 -16.906 1 89.56 113 ARG A C 1
ATOM 879 O O . ARG A 1 113 ? 9.008 -1.677 -17.625 1 89.56 113 ARG A O 1
ATOM 886 N N . SER A 1 114 ? 9.82 -3.064 -16.109 1 96.19 114 SER A N 1
ATOM 887 C CA . SER A 1 114 ? 8.516 -3.645 -15.805 1 96.19 114 SER A CA 1
ATOM 888 C C . SER A 1 114 ? 8.227 -3.582 -14.305 1 96.19 114 SER A C 1
ATOM 890 O O . SER A 1 114 ? 9.148 -3.537 -13.492 1 96.19 114 SER A O 1
ATOM 892 N N . PHE A 1 115 ? 6.957 -3.539 -14 1 97.38 115 PHE A N 1
ATOM 893 C CA . PHE A 1 115 ? 6.512 -3.469 -12.609 1 97.38 115 PHE A CA 1
ATOM 894 C C . PHE A 1 115 ? 5.348 -4.426 -12.367 1 97.38 115 PHE A C 1
ATOM 896 O O . PHE A 1 115 ? 4.504 -4.621 -13.25 1 97.38 115 PHE A O 1
ATOM 903 N N . VAL A 1 116 ? 5.379 -4.984 -11.203 1 98.31 116 VAL A N 1
ATOM 904 C CA . VAL A 1 116 ? 4.234 -5.758 -10.734 1 98.31 116 VAL A CA 1
ATOM 905 C C . VAL A 1 116 ? 3.557 -5.023 -9.578 1 98.31 116 VAL A C 1
ATOM 907 O O . VAL A 1 116 ? 4.195 -4.715 -8.57 1 98.31 116 VAL A O 1
ATOM 910 N N . LYS A 1 117 ? 2.381 -4.715 -9.727 1 98.69 117 LYS A N 1
ATOM 911 C CA . LYS A 1 117 ? 1.582 -4.121 -8.656 1 98.69 117 LYS A CA 1
ATOM 912 C C . LYS A 1 117 ? 0.549 -5.113 -8.125 1 98.69 117 LYS A C 1
ATOM 914 O O . LYS A 1 117 ? -0.264 -5.637 -8.891 1 98.69 117 LYS A O 1
ATOM 919 N N . TRP A 1 118 ? 0.577 -5.348 -6.859 1 98.81 118 TRP A N 1
ATOM 920 C CA . TRP A 1 118 ? -0.48 -6.062 -6.148 1 98.81 118 TRP A CA 1
ATOM 921 C C . TRP A 1 118 ? -1.351 -5.094 -5.352 1 98.81 118 TRP A C 1
ATOM 923 O O . TRP A 1 118 ? -0.838 -4.246 -4.621 1 98.81 118 TRP A O 1
ATOM 933 N N . SER A 1 119 ? -2.613 -5.215 -5.52 1 98.75 119 SER A N 1
ATOM 934 C CA . SER A 1 119 ? -3.582 -4.414 -4.777 1 98.75 119 SER A CA 1
ATOM 935 C C . SER A 1 119 ? -4.477 -5.289 -3.91 1 98.75 119 SER A C 1
ATOM 937 O O . SER A 1 119 ? -5.031 -6.281 -4.383 1 98.75 119 SER A O 1
ATOM 939 N N . LEU A 1 120 ? -4.555 -4.965 -2.66 1 98.12 120 LEU A N 1
ATOM 940 C CA . LEU A 1 120 ? -5.531 -5.562 -1.753 1 98.12 120 LEU A CA 1
ATOM 941 C C . LEU A 1 120 ? -6.699 -4.613 -1.513 1 98.12 120 LEU A C 1
ATOM 943 O O . LEU A 1 120 ? -6.5 -3.453 -1.148 1 98.12 120 LEU A O 1
ATOM 947 N N . GLU A 1 121 ? -7.832 -5.043 -1.793 1 97.62 121 GLU A N 1
ATOM 948 C CA . GLU A 1 121 ? -9.062 -4.336 -1.46 1 97.62 121 GLU A CA 1
ATOM 949 C C . GLU A 1 121 ? -9.875 -5.098 -0.419 1 97.62 121 GLU A C 1
ATOM 951 O O . GLU A 1 121 ? -10.188 -6.277 -0.61 1 97.62 121 GLU A O 1
ATOM 956 N N . PHE A 1 122 ? -10.234 -4.352 0.712 1 96.5 122 PHE A N 1
ATOM 957 C CA . PHE A 1 122 ? -10.82 -5.102 1.813 1 96.5 122 PHE A CA 1
ATOM 958 C C . PHE A 1 122 ? -11.727 -4.211 2.654 1 96.5 122 PHE A C 1
ATOM 960 O O . PHE A 1 122 ? -11.609 -2.982 2.619 1 96.5 122 PHE A O 1
ATOM 967 N N . GLU A 1 123 ? -12.617 -4.879 3.299 1 95.25 123 GLU A N 1
ATOM 968 C CA . GLU A 1 123 ? -13.477 -4.289 4.32 1 95.25 123 GLU A CA 1
ATOM 969 C C . GLU A 1 123 ? -13.273 -4.965 5.672 1 95.25 123 GLU A C 1
ATOM 971 O O . GLU A 1 123 ? -13.57 -6.152 5.828 1 95.25 123 GLU A O 1
ATOM 976 N N . LYS A 1 124 ? -12.797 -4.207 6.637 1 94.19 124 LYS A N 1
ATOM 977 C CA . LYS A 1 124 ? -12.562 -4.754 7.969 1 94.19 124 LYS A CA 1
ATOM 978 C C . LYS A 1 124 ? -13.875 -5.031 8.688 1 94.19 124 LYS A C 1
ATOM 980 O O . LYS A 1 124 ? -14.852 -4.301 8.516 1 94.19 124 LYS A O 1
ATOM 985 N N . ALA A 1 125 ? -13.875 -6.09 9.555 1 93.88 125 ALA A N 1
ATOM 986 C CA . ALA A 1 125 ? -15.055 -6.387 10.367 1 93.88 125 ALA A CA 1
ATOM 987 C C . ALA A 1 125 ? -15.305 -5.285 11.391 1 93.88 125 ALA A C 1
ATOM 989 O O . ALA A 1 125 ? -16.453 -5.035 11.773 1 93.88 125 ALA A O 1
ATOM 990 N N . ASN A 1 126 ? -14.188 -4.703 11.852 1 92.25 126 ASN A N 1
ATOM 991 C CA . ASN A 1 126 ? -14.242 -3.555 12.75 1 92.25 126 ASN A CA 1
ATOM 992 C C . ASN A 1 126 ? -12.938 -2.758 12.719 1 92.25 126 ASN A C 1
ATOM 994 O O . ASN A 1 126 ? -11.969 -3.18 12.086 1 92.25 126 ASN A O 1
ATOM 998 N N . GLU A 1 127 ? -12.844 -1.639 13.398 1 87.62 127 GLU A N 1
ATOM 999 C CA . GLU A 1 127 ? -11.742 -0.688 13.289 1 87.62 127 GLU A CA 1
ATOM 1000 C C . GLU A 1 127 ? -10.477 -1.23 13.945 1 87.62 127 GLU A C 1
ATOM 1002 O O . GLU A 1 127 ? -9.383 -0.733 13.695 1 87.62 127 GLU A O 1
ATOM 1007 N N . ASP A 1 128 ? -10.586 -2.273 14.727 1 91.19 128 ASP A N 1
ATOM 1008 C CA . ASP A 1 128 ? -9.438 -2.793 15.469 1 91.19 128 ASP A CA 1
ATOM 1009 C C . ASP A 1 128 ? -8.656 -3.801 14.633 1 91.19 128 ASP A C 1
ATOM 1011 O O . ASP A 1 128 ? -7.535 -4.172 14.992 1 91.19 128 ASP A O 1
ATOM 1015 N N . VAL A 1 129 ? -9.305 -4.23 13.57 1 92.88 129 VAL A N 1
ATOM 1016 C CA . VAL A 1 129 ? -8.625 -5.172 12.688 1 92.88 129 VAL A CA 1
ATOM 1017 C C . VAL A 1 129 ? -7.438 -4.488 12.016 1 92.88 129 VAL A C 1
ATOM 1019 O O . VAL A 1 129 ? -7.59 -3.445 11.383 1 92.88 129 VAL A O 1
ATOM 1022 N N . PRO A 1 130 ? -6.215 -5.031 12.195 1 93.06 130 PRO A N 1
ATOM 1023 C CA . PRO A 1 130 ? -5.051 -4.418 11.555 1 93.06 130 PRO A CA 1
ATOM 1024 C C . PRO A 1 130 ? -5.102 -4.512 10.031 1 93.06 130 PRO A C 1
ATOM 1026 O O . PRO A 1 130 ? -5.84 -5.336 9.484 1 93.06 130 PRO A O 1
ATOM 1029 N N . HIS A 1 131 ? -4.355 -3.598 9.438 1 94.56 131 HIS A N 1
ATOM 1030 C CA . HIS A 1 131 ? -4.172 -3.736 7.996 1 94.56 131 HIS A CA 1
ATOM 1031 C C . HIS A 1 131 ? -3.49 -5.059 7.652 1 94.56 131 HIS A C 1
ATOM 1033 O O . HIS A 1 131 ? -2.646 -5.539 8.406 1 94.56 131 HIS A O 1
ATOM 1039 N N . PRO A 1 132 ? -3.881 -5.586 6.504 1 94.19 132 PRO A N 1
ATOM 1040 C CA . PRO A 1 132 ? -3.316 -6.883 6.125 1 94.19 132 PRO A CA 1
ATOM 1041 C C . PRO A 1 132 ? -1.959 -6.754 5.434 1 94.19 132 PRO A C 1
ATOM 1043 O O . PRO A 1 132 ? -1.741 -7.352 4.379 1 94.19 132 PRO A O 1
ATOM 1046 N N . ASN A 1 133 ? -1 -6.117 6.098 1 94.69 133 ASN A N 1
ATOM 1047 C CA . ASN A 1 133 ? 0.314 -5.824 5.535 1 94.69 133 ASN A CA 1
ATOM 1048 C C . ASN A 1 133 ? 1.099 -7.102 5.25 1 94.69 133 ASN A C 1
ATOM 1050 O O . ASN A 1 133 ? 1.913 -7.141 4.324 1 94.69 133 ASN A O 1
ATOM 1054 N N . MET A 1 134 ? 0.807 -8.102 6.055 1 92.94 134 MET A N 1
ATOM 1055 C CA . MET A 1 134 ? 1.546 -9.352 5.891 1 92.94 134 MET A CA 1
ATOM 1056 C C . MET A 1 134 ? 1.328 -9.938 4.5 1 92.94 134 MET A C 1
ATOM 1058 O O . MET A 1 134 ? 2.23 -10.555 3.936 1 92.94 134 MET A O 1
ATOM 1062 N N . TYR A 1 135 ? 0.161 -9.781 3.98 1 94.81 135 TYR A N 1
ATOM 1063 C CA . TYR A 1 135 ? -0.119 -10.297 2.645 1 94.81 135 TYR A CA 1
ATOM 1064 C C . TYR A 1 135 ? 0.626 -9.492 1.584 1 94.81 135 TYR A C 1
ATOM 1066 O O . TYR A 1 135 ? 1.094 -10.055 0.588 1 94.81 135 TYR A O 1
ATOM 1074 N N . LEU A 1 136 ? 0.726 -8.18 1.805 1 95.5 136 LEU A N 1
ATOM 1075 C CA . LEU A 1 136 ? 1.494 -7.355 0.879 1 95.5 136 LEU A CA 1
ATOM 1076 C C . LEU A 1 136 ? 2.961 -7.773 0.868 1 95.5 136 LEU A C 1
ATOM 1078 O O . LEU A 1 136 ? 3.576 -7.867 -0.197 1 95.5 136 LEU A O 1
ATOM 1082 N N . ASP A 1 137 ? 3.475 -8.023 2.041 1 95.31 137 ASP A N 1
ATOM 1083 C CA . ASP A 1 137 ? 4.859 -8.469 2.158 1 95.31 137 ASP A CA 1
ATOM 1084 C C . ASP A 1 137 ? 5.07 -9.789 1.421 1 95.31 137 ASP A C 1
ATOM 1086 O O . ASP A 1 137 ? 6.066 -9.961 0.715 1 95.31 137 ASP A O 1
ATOM 1090 N N . LEU A 1 138 ? 4.191 -10.664 1.633 1 95.75 138 LEU A N 1
ATOM 1091 C CA . LEU A 1 138 ? 4.266 -11.969 0.983 1 95.75 138 LEU A CA 1
ATOM 1092 C C . LEU A 1 138 ? 4.238 -11.82 -0.534 1 95.75 138 LEU A C 1
ATOM 1094 O O . LEU A 1 138 ? 5.066 -12.414 -1.233 1 95.75 138 LEU A O 1
ATOM 1098 N N . LEU A 1 139 ? 3.316 -11 -1.04 1 97.19 139 LEU A N 1
ATOM 1099 C CA . LEU A 1 139 ? 3.139 -10.859 -2.482 1 97.19 139 LEU A CA 1
ATOM 1100 C C . LEU A 1 139 ? 4.359 -10.203 -3.117 1 97.19 139 LEU A C 1
ATOM 1102 O O . LEU A 1 139 ? 4.738 -10.547 -4.238 1 97.19 139 LEU A O 1
ATOM 1106 N N . ALA A 1 140 ? 4.973 -9.281 -2.414 1 96.5 140 ALA A N 1
ATOM 1107 C CA . ALA A 1 140 ? 6.215 -8.68 -2.896 1 96.5 140 ALA A CA 1
ATOM 1108 C C . ALA A 1 140 ? 7.324 -9.727 -2.988 1 96.5 140 ALA A C 1
ATOM 1110 O O . ALA A 1 140 ? 8.07 -9.758 -3.967 1 96.5 140 ALA A O 1
ATOM 1111 N N . LYS A 1 141 ? 7.422 -10.57 -1.973 1 95.31 141 LYS A N 1
ATOM 1112 C CA . LYS A 1 141 ? 8.43 -11.625 -1.954 1 95.31 141 LYS A CA 1
ATOM 1113 C C . LYS A 1 141 ? 8.211 -12.617 -3.096 1 95.31 141 LYS A C 1
ATOM 1115 O O . LYS A 1 141 ? 9.164 -13.023 -3.762 1 95.31 141 LYS A O 1
ATOM 1120 N N . VAL A 1 142 ? 6.965 -12.992 -3.258 1 96.88 142 VAL A N 1
ATOM 1121 C CA . VAL A 1 142 ? 6.617 -13.945 -4.309 1 96.88 142 VAL A CA 1
ATOM 1122 C C . VAL A 1 142 ? 6.965 -13.352 -5.676 1 96.88 142 VAL A C 1
ATOM 1124 O O . VAL A 1 142 ? 7.473 -14.055 -6.551 1 96.88 142 VAL A O 1
ATOM 1127 N N . THR A 1 143 ? 6.684 -12.055 -5.863 1 97.38 143 THR A N 1
ATOM 1128 C CA . THR A 1 143 ? 7.004 -11.359 -7.102 1 97.38 143 THR A CA 1
ATOM 1129 C C . THR A 1 143 ? 8.5 -11.438 -7.398 1 97.38 143 THR A C 1
ATOM 1131 O O . THR A 1 143 ? 8.898 -11.805 -8.508 1 97.38 143 THR A O 1
ATOM 1134 N N . LYS A 1 144 ? 9.305 -11.172 -6.445 1 95.5 144 LYS A N 1
ATOM 1135 C CA . LYS A 1 144 ? 10.758 -11.188 -6.621 1 95.5 144 LYS A CA 1
ATOM 1136 C C . LYS A 1 144 ? 11.258 -12.594 -6.938 1 95.5 144 LYS A C 1
ATOM 1138 O O . LYS A 1 144 ? 12.141 -12.773 -7.777 1 95.5 144 LYS A O 1
ATOM 1143 N N . LYS A 1 145 ? 10.734 -13.523 -6.219 1 96.88 145 LYS A N 1
ATOM 1144 C CA . LYS A 1 145 ? 11.148 -14.906 -6.43 1 96.88 145 LYS A CA 1
ATOM 1145 C C . LYS A 1 145 ? 10.805 -15.375 -7.84 1 96.88 145 LYS A C 1
ATOM 1147 O O . LYS A 1 145 ? 11.625 -16.016 -8.508 1 96.88 145 LYS A O 1
ATOM 1152 N N . LEU A 1 146 ? 9.57 -15.117 -8.273 1 97.44 146 LEU A N 1
ATOM 1153 C CA . LEU A 1 146 ? 9.164 -15.516 -9.617 1 97.44 146 LEU A CA 1
ATOM 1154 C C . LEU A 1 146 ? 10.008 -14.797 -10.672 1 97.44 146 LEU A C 1
ATOM 1156 O O . LEU A 1 146 ? 10.391 -15.398 -11.68 1 97.44 146 LEU A O 1
ATOM 1160 N N . ASP A 1 147 ? 10.266 -13.516 -10.484 1 96.44 147 ASP A N 1
ATOM 1161 C CA . ASP A 1 147 ? 11.109 -12.758 -11.406 1 96.44 147 ASP A CA 1
ATOM 1162 C C . ASP A 1 147 ? 12.492 -13.398 -11.531 1 96.44 147 ASP A C 1
ATOM 1164 O O . ASP A 1 147 ? 12.984 -13.609 -12.641 1 96.44 147 ASP A O 1
ATOM 1168 N N . ALA A 1 148 ? 13.117 -13.742 -10.391 1 96.31 148 ALA A N 1
ATOM 1169 C CA . ALA A 1 148 ? 14.43 -14.391 -10.375 1 96.31 148 ALA A CA 1
ATOM 1170 C C . ALA A 1 148 ? 14.391 -15.727 -11.102 1 96.31 148 ALA A C 1
ATOM 1172 O O . ALA A 1 148 ? 15.32 -16.078 -11.828 1 96.31 148 ALA A O 1
ATOM 1173 N N . TYR A 1 149 ? 13.352 -16.438 -10.867 1 97.06 149 TYR A N 1
ATOM 1174 C CA . TYR A 1 149 ? 13.164 -17.734 -11.516 1 97.06 149 TYR A CA 1
ATOM 1175 C C . TYR A 1 149 ? 13.117 -17.578 -13.031 1 97.06 149 TYR A C 1
ATOM 1177 O O . TYR A 1 149 ? 13.727 -18.375 -13.758 1 97.06 149 TYR A O 1
ATOM 1185 N N . LEU A 1 150 ? 12.445 -16.578 -13.484 1 96.19 150 LEU A N 1
ATOM 1186 C CA . LEU A 1 150 ? 12.25 -16.359 -14.914 1 96.19 150 LEU A CA 1
ATOM 1187 C C . LEU A 1 150 ? 13.547 -15.93 -15.586 1 96.19 150 LEU A C 1
ATOM 1189 O O . LEU A 1 150 ? 13.742 -16.172 -16.781 1 96.19 150 LEU A O 1
ATOM 1193 N N . LEU A 1 151 ? 14.383 -15.25 -14.828 1 93.5 151 LEU A N 1
ATOM 1194 C CA . LEU A 1 151 ? 15.648 -14.781 -15.375 1 93.5 151 LEU A CA 1
ATOM 1195 C C . LEU A 1 151 ? 16.625 -15.945 -15.555 1 93.5 151 LEU A C 1
ATOM 1197 O O . LEU A 1 151 ? 17.578 -15.844 -16.328 1 93.5 151 LEU A O 1
ATOM 1201 N N . LYS A 1 152 ? 16.453 -17 -14.867 1 90.88 152 LYS A N 1
ATOM 1202 C CA . LYS A 1 152 ? 17.312 -18.188 -14.984 1 90.88 152 LYS A CA 1
ATOM 1203 C C . LYS A 1 152 ? 16.75 -19.156 -16.016 1 90.88 152 LYS A C 1
ATOM 1205 O O . LYS A 1 152 ? 17.422 -20.109 -16.422 1 90.88 152 LYS A O 1
ATOM 1210 N N . ALA A 1 153 ? 15.539 -19.062 -16.219 1 77.38 153 ALA A N 1
ATOM 1211 C CA . ALA A 1 153 ? 14.883 -19.969 -17.156 1 77.38 153 ALA A CA 1
ATOM 1212 C C . ALA A 1 153 ? 15.102 -19.531 -18.594 1 77.38 153 ALA A C 1
ATOM 1214 O O . ALA A 1 153 ? 15.195 -18.344 -18.875 1 77.38 153 ALA A O 1
ATOM 1215 N N . MET B 1 1 ? 21.438 -3.957 -7.449 1 47.38 1 MET B N 1
ATOM 1216 C CA . MET B 1 1 ? 21.172 -2.545 -7.188 1 47.38 1 MET B CA 1
ATOM 1217 C C . MET B 1 1 ? 19.797 -2.359 -6.555 1 47.38 1 MET B C 1
ATOM 1219 O O . MET B 1 1 ? 18.828 -3.039 -6.926 1 47.38 1 MET B O 1
ATOM 1223 N N . ALA B 1 2 ? 19.766 -1.831 -5.379 1 61.25 2 ALA B N 1
ATOM 1224 C CA . ALA B 1 2 ? 18.5 -1.851 -4.656 1 61.25 2 ALA B CA 1
ATOM 1225 C C . ALA B 1 2 ? 17.406 -1.13 -5.441 1 61.25 2 ALA B C 1
ATOM 1227 O O . ALA B 1 2 ? 17.688 -0.159 -6.152 1 61.25 2 ALA B O 1
ATOM 1228 N N . GLN B 1 3 ? 16.266 -1.675 -5.809 1 83.69 3 GLN B N 1
ATOM 1229 C CA . GLN B 1 3 ? 15.164 -1.231 -6.664 1 83.69 3 GLN B CA 1
ATOM 1230 C C . GLN B 1 3 ? 14.164 -0.387 -5.879 1 83.69 3 GLN B C 1
ATOM 1232 O O . GLN B 1 3 ? 13.93 -0.637 -4.695 1 83.69 3 GLN B O 1
ATOM 1237 N N . ILE B 1 4 ? 13.773 0.704 -6.582 1 89.69 4 ILE B N 1
ATOM 1238 C CA . ILE B 1 4 ? 12.727 1.541 -6 1 89.69 4 ILE B CA 1
ATOM 1239 C C . ILE B 1 4 ? 11.43 0.744 -5.887 1 89.69 4 ILE B C 1
ATOM 1241 O O . ILE B 1 4 ? 11.039 0.055 -6.832 1 89.69 4 ILE B O 1
ATOM 1245 N N . GLN B 1 5 ? 10.867 0.791 -4.68 1 95.31 5 GLN B N 1
ATOM 1246 C CA . GLN B 1 5 ? 9.586 0.156 -4.414 1 95.31 5 GLN B CA 1
ATOM 1247 C C . GLN B 1 5 ? 8.531 1.189 -4.023 1 95.31 5 GLN B C 1
ATOM 1249 O O . GLN B 1 5 ? 8.859 2.336 -3.713 1 95.31 5 GLN B O 1
ATOM 1254 N N . LYS B 1 6 ? 7.309 0.81 -4.16 1 97.75 6 LYS B N 1
ATOM 1255 C CA . LYS B 1 6 ? 6.211 1.713 -3.826 1 97.75 6 LYS B CA 1
ATOM 1256 C C . LYS B 1 6 ? 5.137 0.998 -3.006 1 97.75 6 LYS B C 1
ATOM 1258 O O . LYS B 1 6 ? 4.781 -0.144 -3.305 1 97.75 6 LYS B O 1
ATOM 1263 N N . LEU B 1 7 ? 4.691 1.609 -1.946 1 98.44 7 LEU B N 1
ATOM 1264 C CA . LEU B 1 7 ? 3.553 1.174 -1.146 1 98.44 7 LEU B CA 1
ATOM 1265 C C . LEU B 1 7 ? 2.463 2.242 -1.122 1 98.44 7 LEU B C 1
ATOM 1267 O O . LEU B 1 7 ? 2.76 3.434 -1.013 1 98.44 7 LEU B O 1
ATOM 1271 N N . ASP B 1 8 ? 1.225 1.838 -1.197 1 98.56 8 ASP B N 1
ATOM 1272 C CA . ASP B 1 8 ? 0.125 2.795 -1.135 1 98.56 8 ASP B CA 1
ATOM 1273 C C . ASP B 1 8 ? -0.945 2.34 -0.145 1 98.56 8 ASP B C 1
ATOM 1275 O O . ASP B 1 8 ? -1.134 1.14 0.064 1 98.56 8 ASP B O 1
ATOM 1279 N N . VAL B 1 9 ? -1.62 3.289 0.427 1 98.31 9 VAL B N 1
ATOM 1280 C CA . VAL B 1 9 ? -2.861 3.061 1.159 1 98.31 9 VAL B CA 1
ATOM 1281 C C . VAL B 1 9 ? -3.918 4.066 0.712 1 98.31 9 VAL B C 1
ATOM 1283 O O . VAL B 1 9 ? -3.639 5.262 0.604 1 98.31 9 VAL B O 1
ATOM 1286 N N . GLN B 1 10 ? -4.988 3.623 0.362 1 97.62 10 GLN B N 1
ATOM 1287 C CA . GLN B 1 10 ? -6.113 4.48 -0.005 1 97.62 10 GLN B CA 1
ATOM 1288 C C . GLN B 1 10 ? -7.27 4.312 0.974 1 97.62 10 GLN B C 1
ATOM 1290 O O . GLN B 1 10 ? -7.695 3.193 1.256 1 97.62 10 GLN B O 1
ATOM 1295 N N . THR B 1 11 ? -7.766 5.418 1.431 1 96 11 THR B N 1
ATOM 1296 C CA . THR B 1 11 ? -8.828 5.461 2.432 1 96 11 THR B CA 1
ATOM 1297 C C . THR B 1 11 ? -10 6.305 1.939 1 96 11 THR B C 1
ATOM 1299 O O . THR B 1 11 ? -9.805 7.418 1.444 1 96 11 THR B O 1
ATOM 1302 N N . ALA B 1 12 ? -11.195 5.75 2.045 1 94.88 12 ALA B N 1
ATOM 1303 C CA . ALA B 1 12 ? -12.391 6.543 1.762 1 94.88 12 ALA B CA 1
ATOM 1304 C C . ALA B 1 12 ? -12.633 7.578 2.855 1 94.88 12 ALA B C 1
ATOM 1306 O O . ALA B 1 12 ? -12.391 7.312 4.035 1 94.88 12 ALA B O 1
ATOM 1307 N N . ILE B 1 13 ? -13.078 8.734 2.441 1 95.75 13 ILE B N 1
ATOM 1308 C CA . ILE B 1 13 ? -13.391 9.773 3.422 1 95.75 13 ILE B CA 1
ATOM 1309 C C . ILE B 1 13 ? -14.789 10.312 3.17 1 95.75 13 ILE B C 1
ATOM 1311 O O . ILE B 1 13 ? -15.359 10.109 2.096 1 95.75 13 ILE B O 1
ATOM 1315 N N . GLN B 1 14 ? -15.305 11.008 4.117 1 94.88 14 GLN B N 1
ATOM 1316 C CA . GLN B 1 14 ? -16.641 11.57 4.027 1 94.88 14 GLN B CA 1
ATOM 1317 C C . GLN B 1 14 ? -16.609 13.023 3.57 1 94.88 14 GLN B C 1
ATOM 1319 O O . GLN B 1 14 ? -17.547 13.508 2.936 1 94.88 14 GLN B O 1
ATOM 1324 N N . SER B 1 15 ? -15.578 13.703 3.881 1 95.56 15 SER B N 1
ATOM 1325 C CA . SER B 1 15 ? -15.422 15.078 3.422 1 95.56 15 SER B CA 1
ATOM 1326 C C . SER B 1 15 ? -15.195 15.141 1.914 1 95.56 15 SER B C 1
ATOM 1328 O O . SER B 1 15 ? -14.742 14.164 1.311 1 95.56 15 SER B O 1
ATOM 1330 N N . SER B 1 16 ? -15.57 16.219 1.312 1 96.19 16 SER B N 1
ATOM 1331 C CA . SER B 1 16 ? -15.25 16.375 -0.103 1 96.19 16 SER B CA 1
ATOM 1332 C C . SER B 1 16 ? -13.742 16.422 -0.327 1 96.19 16 SER B C 1
ATOM 1334 O O . SER B 1 16 ? -12.992 16.812 0.565 1 96.19 16 SER B O 1
ATOM 1336 N N . ALA B 1 17 ? -13.359 16.031 -1.517 1 97.56 17 ALA B N 1
ATOM 1337 C CA . ALA B 1 17 ? -11.938 16.047 -1.867 1 97.56 17 ALA B CA 1
ATOM 1338 C C . ALA B 1 17 ? -11.344 17.438 -1.707 1 97.56 17 ALA B C 1
ATOM 1340 O O . ALA B 1 17 ? -10.25 17.594 -1.161 1 97.56 17 ALA B O 1
ATOM 1341 N N . ASP B 1 18 ? -12.086 18.438 -2.129 1 96.62 18 ASP B N 1
ATOM 1342 C CA . ASP B 1 18 ? -11.602 19.812 -2.064 1 96.62 18 ASP B CA 1
ATOM 1343 C C . ASP B 1 18 ? -11.391 20.25 -0.617 1 96.62 18 ASP B C 1
ATOM 1345 O O . ASP B 1 18 ? -10.383 20.891 -0.293 1 96.62 18 ASP B O 1
ATOM 1349 N N . LYS B 1 19 ? -12.352 19.922 0.181 1 96.31 19 LYS B N 1
ATOM 1350 C CA . LYS B 1 19 ? -12.273 20.344 1.577 1 96.31 19 LYS B CA 1
ATOM 1351 C C . LYS B 1 19 ? -11.102 19.688 2.289 1 96.31 19 LYS B C 1
ATOM 1353 O O . LYS B 1 19 ? -10.328 20.359 2.98 1 96.31 19 LYS B O 1
ATOM 1358 N N . PHE B 1 20 ? -10.977 18.391 2.186 1 97.81 20 PHE B N 1
ATOM 1359 C CA . PHE B 1 20 ? -9.891 17.656 2.828 1 97.81 20 PHE B CA 1
ATOM 1360 C C . PHE B 1 20 ? -8.539 18.156 2.344 1 97.81 20 PHE B C 1
ATOM 1362 O O . PHE B 1 20 ? -7.668 18.5 3.15 1 97.81 20 PHE B O 1
ATOM 1369 N N . TYR B 1 21 ? -8.406 18.219 0.989 1 98.38 21 TYR B N 1
ATOM 1370 C CA . TYR B 1 21 ? -7.145 18.641 0.39 1 98.38 21 TYR B CA 1
ATOM 1371 C C . TYR B 1 21 ? -6.789 20.062 0.821 1 98.38 21 TYR B C 1
ATOM 1373 O O . TYR B 1 21 ? -5.645 20.328 1.189 1 98.38 21 TYR B O 1
ATOM 1381 N N . GLY B 1 22 ? -7.699 20.891 0.744 1 97.62 22 GLY B N 1
ATOM 1382 C CA . GLY B 1 22 ? -7.469 22.281 1.142 1 97.62 22 GLY B CA 1
ATOM 1383 C C . GLY B 1 22 ? -7.008 22.422 2.58 1 97.62 22 GLY B C 1
ATOM 1384 O O . GLY B 1 22 ? -6.062 23.156 2.867 1 97.62 22 GLY B O 1
ATOM 1385 N N . LYS B 1 23 ? -7.758 21.719 3.465 1 97.31 23 LYS B N 1
ATOM 1386 C CA . LYS B 1 23 ? -7.367 21.766 4.871 1 97.31 23 LYS B CA 1
ATOM 1387 C C . LYS B 1 23 ? -5.957 21.219 5.07 1 97.31 23 LYS B C 1
ATOM 1389 O O . LYS B 1 23 ? -5.133 21.859 5.738 1 97.31 23 LYS B O 1
ATOM 1394 N N . PHE B 1 24 ? -5.648 20.141 4.516 1 98.12 24 PHE B N 1
ATOM 1395 C CA . PHE B 1 24 ? -4.332 19.531 4.668 1 98.12 24 PHE B CA 1
ATOM 1396 C C . PHE B 1 24 ? -3.242 20.453 4.148 1 98.12 24 PHE B C 1
ATOM 1398 O O . PHE B 1 24 ? -2.264 20.719 4.848 1 98.12 24 PHE B O 1
ATOM 1405 N N . LYS B 1 25 ? -3.414 20.922 2.957 1 97.94 25 LYS B N 1
ATOM 1406 C CA . LYS B 1 25 ? -2.4 21.75 2.309 1 97.94 25 LYS B CA 1
ATOM 1407 C C . LYS B 1 25 ? -2.191 23.062 3.066 1 97.94 25 LYS B C 1
ATOM 1409 O O . LYS B 1 25 ? -1.055 23.469 3.314 1 97.94 25 LYS B O 1
ATOM 1414 N N . ASN B 1 26 ? -3.281 23.672 3.459 1 96.81 26 ASN B N 1
ATOM 1415 C CA . ASN B 1 26 ? -3.191 25.047 3.92 1 96.81 26 ASN B CA 1
ATOM 1416 C C . ASN B 1 26 ? -3.02 25.125 5.434 1 96.81 26 ASN B C 1
ATOM 1418 O O . ASN B 1 26 ? -2.672 26.188 5.973 1 96.81 26 ASN B O 1
ATOM 1422 N N . ASN B 1 27 ? -3.219 24.016 6.164 1 95.94 27 ASN B N 1
ATOM 1423 C CA . ASN B 1 27 ? -3.16 24.047 7.621 1 95.94 27 ASN B CA 1
ATOM 1424 C C 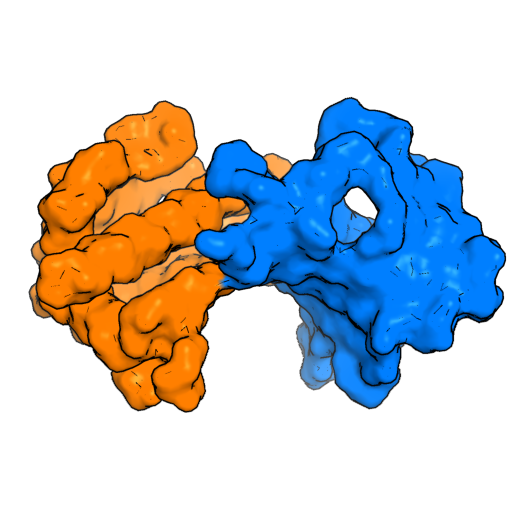. ASN B 1 27 ? -2.352 22.875 8.172 1 95.94 27 ASN B C 1
ATOM 1426 O O . ASN B 1 27 ? -2.691 22.312 9.211 1 95.94 27 ASN B O 1
ATOM 1430 N N . MET B 1 28 ? -1.329 22.5 7.457 1 94.31 28 MET B N 1
ATOM 1431 C CA . MET B 1 28 ? -0.53 21.328 7.801 1 94.31 28 MET B CA 1
ATOM 1432 C C . MET B 1 28 ? -0.003 21.422 9.227 1 94.31 28 MET B C 1
ATOM 1434 O O . MET B 1 28 ? -0.016 20.438 9.969 1 94.31 28 MET B O 1
ATOM 1438 N N . THR B 1 29 ? 0.444 22.594 9.633 1 94.06 29 THR B N 1
ATOM 1439 C CA . THR B 1 29 ? 1.031 22.766 10.961 1 94.06 29 THR B CA 1
ATOM 1440 C C . THR B 1 29 ? -0.028 22.609 12.047 1 94.06 29 THR B C 1
ATOM 1442 O O . THR B 1 29 ? 0.298 22.328 13.203 1 94.06 29 THR B O 1
ATOM 1445 N N . GLU B 1 30 ? -1.285 22.734 11.688 1 93.94 30 GLU B N 1
ATOM 1446 C CA . GLU B 1 30 ? -2.381 22.625 12.648 1 93.94 30 GLU B CA 1
ATOM 1447 C C . GLU B 1 30 ? -2.727 21.156 12.914 1 93.94 30 GLU B C 1
ATOM 1449 O O . GLU B 1 30 ? -3.539 20.859 13.797 1 93.94 30 GLU B O 1
ATOM 1454 N N . LEU B 1 31 ? -2.104 20.281 12.172 1 95.88 31 LEU B N 1
ATOM 1455 C CA . LEU B 1 31 ? -2.35 18.859 12.406 1 95.88 31 LEU B CA 1
ATOM 1456 C C . LEU B 1 31 ? -1.977 18.469 13.836 1 95.88 31 LEU B C 1
ATOM 1458 O O . LEU B 1 31 ? -2.525 17.516 14.383 1 95.88 31 LEU B O 1
ATOM 1462 N N . SER B 1 32 ? -1.01 19.172 14.445 1 95.88 32 SER B N 1
ATOM 1463 C CA . SER B 1 32 ? -0.628 18.906 15.828 1 95.88 32 SER B CA 1
ATOM 1464 C C . SER B 1 32 ? -1.774 19.219 16.781 1 95.88 32 SER B C 1
ATOM 1466 O O . SER B 1 32 ? -1.871 18.625 17.859 1 95.88 32 SER B O 1
ATOM 1468 N N . LYS B 1 33 ? -2.674 20.141 16.406 1 95.31 33 LYS B N 1
ATOM 1469 C CA . LYS B 1 33 ? -3.865 20.453 17.188 1 95.31 33 LYS B CA 1
ATOM 1470 C C . LYS B 1 33 ? -4.977 19.438 16.922 1 95.31 33 LYS B C 1
ATOM 1472 O O . LYS B 1 33 ? -5.711 19.062 17.828 1 95.31 33 LYS B O 1
ATOM 1477 N N . VAL B 1 34 ? -5.09 19.062 15.695 1 95.19 34 VAL B N 1
ATOM 1478 C CA . VAL B 1 34 ? -6.121 18.109 15.273 1 95.19 34 VAL B CA 1
ATOM 1479 C C . VAL B 1 34 ? -5.863 16.75 15.898 1 95.19 34 VAL B C 1
ATOM 1481 O O . VAL B 1 34 ? -6.801 16.062 16.312 1 95.19 34 VAL B O 1
ATOM 1484 N N . TYR B 1 35 ? -4.621 16.344 15.906 1 96.88 35 TYR B N 1
ATOM 1485 C CA . TYR B 1 35 ? -4.246 15.008 16.375 1 96.88 35 TYR B CA 1
ATOM 1486 C C . TYR B 1 35 ? -3.033 15.078 17.297 1 96.88 35 TYR B C 1
ATOM 1488 O O . TYR B 1 35 ? -1.981 14.508 16.984 1 96.88 35 TYR B O 1
ATOM 1496 N N . PRO B 1 36 ? -3.139 15.617 18.438 1 96.69 36 PRO B N 1
ATOM 1497 C CA . PRO B 1 36 ? -2.002 15.859 19.328 1 96.69 36 PRO B CA 1
ATOM 1498 C C . PRO B 1 36 ? -1.386 14.562 19.859 1 96.69 36 PRO B C 1
ATOM 1500 O O . PRO B 1 36 ? -0.237 14.562 20.312 1 96.69 36 PRO B O 1
ATOM 1503 N N . GLU B 1 37 ? -2.168 13.477 19.859 1 96.38 37 GLU B N 1
ATOM 1504 C CA . GLU B 1 37 ? -1.64 12.195 20.328 1 96.38 37 GLU B CA 1
ATOM 1505 C C . GLU B 1 37 ? -0.535 11.688 19.391 1 96.38 37 GLU B C 1
ATOM 1507 O O . GLU B 1 37 ? 0.351 10.945 19.828 1 96.38 37 GLU B O 1
ATOM 1512 N N . ILE B 1 38 ? -0.56 12.133 18.156 1 96.81 38 ILE B N 1
ATOM 1513 C CA . ILE B 1 38 ? 0.399 11.656 17.156 1 96.81 38 ILE B CA 1
ATOM 1514 C C . ILE B 1 38 ? 1.41 12.75 16.844 1 96.81 38 ILE B C 1
ATOM 1516 O O . ILE B 1 38 ? 2.621 12.523 16.875 1 96.81 38 ILE B O 1
ATOM 1520 N N . TYR B 1 39 ? 0.861 13.922 16.469 1 97.38 39 TYR B N 1
ATOM 1521 C CA . TYR B 1 39 ? 1.734 15.031 16.094 1 97.38 39 TYR B CA 1
ATOM 1522 C C . TYR B 1 39 ? 2.043 15.914 17.297 1 97.38 39 TYR B C 1
ATOM 1524 O O . TYR B 1 39 ? 1.147 16.562 17.844 1 97.38 39 TYR B O 1
ATOM 1532 N N . LYS B 1 40 ? 3.309 15.969 17.594 1 96.62 40 LYS B N 1
ATOM 1533 C CA . LYS B 1 40 ? 3.738 16.75 18.75 1 96.62 40 LYS B CA 1
ATOM 1534 C C . LYS B 1 40 ? 4.102 18.172 18.359 1 96.62 40 LYS B C 1
ATOM 1536 O O . LYS B 1 40 ? 3.812 19.125 19.094 1 96.62 40 LYS B O 1
ATOM 1541 N N . ASN B 1 41 ? 4.777 18.266 17.281 1 95.94 41 ASN B N 1
ATOM 1542 C CA . ASN B 1 41 ? 5.188 19.578 16.781 1 95.94 41 ASN B CA 1
ATOM 1543 C C . ASN B 1 41 ? 5.43 19.531 15.273 1 95.94 41 ASN B C 1
ATOM 1545 O O . ASN B 1 41 ? 5.988 18.562 14.75 1 95.94 41 ASN B O 1
ATOM 1549 N N . ILE B 1 42 ? 4.93 20.5 14.578 1 97.69 42 ILE B N 1
ATOM 1550 C CA . ILE B 1 42 ? 5.152 20.688 13.148 1 97.69 42 ILE B CA 1
ATOM 1551 C C . ILE B 1 42 ? 5.582 22.125 12.875 1 97.69 42 ILE B C 1
ATOM 1553 O O . ILE B 1 42 ? 4.848 23.062 13.18 1 97.69 42 ILE B O 1
ATOM 1557 N N . VAL B 1 43 ? 6.758 22.25 12.273 1 97.19 43 VAL B N 1
ATOM 1558 C CA . VAL B 1 43 ? 7.316 23.594 12.086 1 97.19 43 VAL B CA 1
ATOM 1559 C C . VAL B 1 43 ? 7.758 23.766 10.633 1 97.19 43 VAL B C 1
ATOM 1561 O O . VAL B 1 43 ? 8.414 22.891 10.07 1 97.19 43 VAL B O 1
ATOM 1564 N N . VAL B 1 44 ? 7.406 24.844 10.047 1 98.25 44 VAL B N 1
ATOM 1565 C CA . VAL B 1 44 ? 7.953 25.219 8.742 1 98.25 44 VAL B CA 1
ATOM 1566 C C . VAL B 1 44 ? 9.344 25.812 8.914 1 98.25 44 VAL B C 1
ATOM 1568 O O . VAL B 1 44 ? 9.508 26.859 9.531 1 98.25 44 VAL B O 1
ATOM 1571 N N . LEU B 1 45 ? 10.328 25.172 8.359 1 97.81 45 LEU B N 1
ATOM 1572 C CA . LEU B 1 45 ? 11.711 25.609 8.508 1 97.81 45 LEU B CA 1
ATOM 1573 C C . LEU B 1 45 ? 12.094 26.578 7.391 1 97.81 45 LEU B C 1
ATOM 1575 O O . LEU B 1 45 ? 12.891 27.5 7.602 1 97.81 45 LEU B O 1
ATOM 1579 N N . GLU B 1 46 ? 11.648 26.312 6.238 1 98.19 46 GLU B N 1
ATOM 1580 C CA . GLU B 1 46 ? 11.891 27.125 5.055 1 98.19 46 GLU B CA 1
ATOM 1581 C C . GLU B 1 46 ? 10.633 27.25 4.199 1 98.19 46 GLU B C 1
ATOM 1583 O O . GLU B 1 46 ? 9.875 26.297 4.062 1 98.19 46 GLU B O 1
ATOM 1588 N N . GLY B 1 47 ? 10.422 28.422 3.586 1 98.19 47 GLY B N 1
ATOM 1589 C CA . GLY B 1 47 ? 9.273 28.641 2.713 1 98.19 47 GLY B CA 1
ATOM 1590 C C . GLY B 1 47 ? 7.992 28.906 3.473 1 98.19 47 GLY B C 1
ATOM 1591 O O . GLY B 1 47 ? 8.023 29.422 4.594 1 98.19 47 GLY B O 1
ATOM 1592 N N . ASP B 1 48 ? 6.793 28.672 2.844 1 97.81 48 ASP B N 1
ATOM 1593 C CA . ASP B 1 48 ? 5.5 29 3.43 1 97.81 48 ASP B CA 1
ATOM 1594 C C . ASP B 1 48 ? 4.773 27.75 3.906 1 97.81 48 ASP B C 1
ATOM 1596 O O . ASP B 1 48 ? 3.617 27.828 4.332 1 97.81 48 ASP B O 1
ATOM 1600 N N . GLY B 1 49 ? 5.352 26.625 3.705 1 97.31 49 GLY B N 1
ATOM 1601 C CA . GLY B 1 49 ? 4.805 25.375 4.211 1 97.31 49 GLY B CA 1
ATOM 1602 C C . GLY B 1 49 ? 3.836 24.719 3.248 1 97.31 49 GLY B C 1
ATOM 1603 O O . GLY B 1 49 ? 3.328 23.625 3.521 1 97.31 49 GLY B O 1
ATOM 1604 N N . LYS B 1 50 ? 3.545 25.281 2.096 1 97.38 50 LYS B N 1
ATOM 1605 C CA . LYS B 1 50 ? 2.549 24.703 1.201 1 97.38 50 LYS B CA 1
ATOM 1606 C C . LYS B 1 50 ? 3.027 24.719 -0.247 1 97.38 50 LYS B C 1
ATOM 1608 O O . LYS B 1 50 ? 2.477 24.031 -1.1 1 97.38 50 LYS B O 1
ATOM 1613 N N . SER B 1 51 ? 4.051 25.484 -0.524 1 98 51 SER B N 1
ATOM 1614 C CA . SER B 1 51 ? 4.566 25.609 -1.885 1 98 51 SER B CA 1
ATOM 1615 C C . SER B 1 51 ? 5.816 24.75 -2.078 1 98 51 SER B C 1
ATOM 1617 O O . SER B 1 51 ? 6.492 24.406 -1.106 1 98 51 SER B O 1
ATOM 1619 N N . VAL B 1 52 ? 6.078 24.391 -3.377 1 98.62 52 VAL B N 1
ATOM 1620 C CA . VAL B 1 52 ? 7.289 23.656 -3.729 1 98.62 52 VAL B CA 1
ATOM 1621 C C . VAL B 1 52 ? 8.508 24.375 -3.15 1 98.62 52 VAL B C 1
ATOM 1623 O O . VAL B 1 52 ? 8.609 25.594 -3.223 1 98.62 52 VAL B O 1
ATOM 1626 N N . GLY B 1 53 ? 9.352 23.641 -2.586 1 98.56 53 GLY B N 1
ATOM 1627 C CA . GLY B 1 53 ? 10.562 24.172 -1.999 1 98.56 53 GLY B CA 1
ATOM 1628 C C . GLY B 1 53 ? 10.477 24.359 -0.495 1 98.56 53 GLY B C 1
ATOM 1629 O O . GLY B 1 53 ? 11.492 24.5 0.181 1 98.56 53 GLY B O 1
ATOM 1630 N N . SER B 1 54 ? 9.266 24.391 0.103 1 98.69 54 SER B N 1
ATOM 1631 C CA . SER B 1 54 ? 9.102 24.5 1.548 1 98.69 54 SER B CA 1
ATOM 1632 C C . SER B 1 54 ? 9.664 23.281 2.27 1 98.69 54 SER B C 1
ATOM 1634 O O . SER B 1 54 ? 9.57 22.156 1.77 1 98.69 54 SER B O 1
ATOM 1636 N N . VAL B 1 55 ? 10.281 23.5 3.365 1 98.44 55 VAL B N 1
ATOM 1637 C CA . VAL B 1 55 ? 10.844 22.453 4.211 1 98.44 55 VAL B CA 1
ATOM 1638 C C . VAL B 1 55 ? 10.109 22.422 5.547 1 98.44 55 VAL B C 1
ATOM 1640 O O . VAL B 1 55 ? 9.984 23.438 6.223 1 98.44 55 VAL B O 1
ATOM 1643 N N . ILE B 1 56 ? 9.602 21.281 5.895 1 98 56 ILE B N 1
ATOM 1644 C CA . ILE B 1 56 ? 8.797 21.109 7.102 1 98 56 ILE B CA 1
ATOM 1645 C C . ILE B 1 56 ? 9.469 20.094 8.023 1 98 56 ILE B C 1
ATOM 1647 O O . ILE B 1 56 ? 9.961 19.062 7.57 1 98 56 ILE B O 1
ATOM 1651 N N . LEU B 1 57 ? 9.539 20.422 9.297 1 97.44 57 LEU B N 1
ATOM 1652 C CA . LEU B 1 57 ? 9.992 19.5 10.344 1 97.44 57 LEU B CA 1
ATOM 1653 C C . LEU B 1 57 ? 8.805 18.922 11.102 1 97.44 57 LEU B C 1
ATOM 1655 O O . LEU B 1 57 ? 7.969 19.656 11.617 1 97.44 57 LEU B O 1
ATOM 1659 N N . TRP B 1 58 ? 8.766 17.578 11.133 1 96.62 58 TRP B N 1
ATOM 1660 C CA . TRP B 1 58 ? 7.695 16.859 11.812 1 96.62 58 TRP B CA 1
ATOM 1661 C C . TRP B 1 58 ? 8.211 16.156 13.062 1 96.62 58 TRP B C 1
ATOM 1663 O O . TRP B 1 58 ? 9.18 15.391 13 1 96.62 58 TRP B O 1
ATOM 1673 N N . LYS B 1 59 ? 7.637 16.359 14.156 1 96.5 59 LYS B N 1
ATOM 1674 C CA . LYS B 1 59 ? 7.801 15.562 15.367 1 96.5 59 LYS B CA 1
ATOM 1675 C C . LYS B 1 59 ? 6.527 14.789 15.688 1 96.5 59 LYS B C 1
ATOM 1677 O O . LYS B 1 59 ? 5.473 15.391 15.922 1 96.5 59 LYS B O 1
ATOM 1682 N N . TYR B 1 60 ? 6.656 13.477 15.734 1 96.38 60 TYR B N 1
ATOM 1683 C CA . TYR B 1 60 ? 5.438 12.68 15.805 1 96.38 60 TYR B CA 1
ATOM 1684 C C . TYR B 1 60 ? 5.719 11.305 16.406 1 96.38 60 TYR B C 1
ATOM 1686 O O . TYR B 1 60 ? 6.879 10.93 16.578 1 96.38 60 TYR B O 1
ATOM 1694 N N . VAL B 1 61 ? 4.652 10.609 16.766 1 95.38 61 VAL B N 1
ATOM 1695 C CA . VAL B 1 61 ? 4.707 9.227 17.234 1 95.38 61 VAL B CA 1
ATOM 1696 C C . VAL B 1 61 ? 4.488 8.281 16.062 1 95.38 61 VAL B C 1
ATOM 1698 O O . VAL B 1 61 ? 3.551 8.453 15.281 1 95.38 61 VAL B O 1
ATOM 1701 N N . CYS B 1 62 ? 5.34 7.297 15.859 1 91.94 62 CYS B N 1
ATOM 1702 C CA . CYS B 1 62 ? 5.199 6.289 14.82 1 91.94 62 CYS B CA 1
ATOM 1703 C C . CYS B 1 62 ? 5.578 4.91 15.336 1 91.94 62 CYS B C 1
ATOM 1705 O O . CYS B 1 62 ? 6.723 4.684 15.734 1 91.94 62 CYS B O 1
ATOM 1707 N N . GLY B 1 63 ? 4.621 4.066 15.273 1 87 63 GLY B N 1
ATOM 1708 C CA . GLY B 1 63 ? 4.852 2.77 15.891 1 87 63 GLY B CA 1
ATOM 1709 C C . GLY B 1 63 ? 5.199 2.859 17.359 1 87 63 GLY B C 1
ATOM 1710 O O . GLY B 1 63 ? 4.465 3.475 18.141 1 87 63 GLY B O 1
ATOM 1711 N N . SER B 1 64 ? 6.387 2.234 17.656 1 87.06 64 SER B N 1
ATOM 1712 C CA . SER B 1 64 ? 6.812 2.23 19.047 1 87.06 64 SER B CA 1
ATOM 1713 C C . SER B 1 64 ? 7.688 3.439 19.359 1 87.06 64 SER B C 1
ATOM 1715 O O . SER B 1 64 ? 8.062 3.656 20.516 1 87.06 64 SER B O 1
ATOM 1717 N N . ASN B 1 65 ? 8.008 4.227 18.453 1 90.31 65 ASN B N 1
ATOM 1718 C CA . ASN B 1 65 ? 8.852 5.402 18.641 1 90.31 65 ASN B CA 1
ATOM 1719 C C . ASN B 1 65 ? 8.016 6.645 18.953 1 90.31 65 ASN B C 1
ATOM 1721 O O . ASN B 1 65 ? 7.297 7.141 18.078 1 90.31 65 ASN B O 1
ATOM 1725 N N . SER B 1 66 ? 8.164 7.16 20.094 1 91.75 66 SER B N 1
ATOM 1726 C CA . SER B 1 66 ? 7.352 8.289 20.547 1 91.75 66 SER B CA 1
ATOM 1727 C C . SER B 1 66 ? 8.016 9.617 20.188 1 91.75 66 SER B C 1
ATOM 1729 O O . SER B 1 66 ? 7.41 10.68 20.359 1 91.75 66 SER B O 1
ATOM 1731 N N . ASN B 1 67 ? 9.195 9.562 19.688 1 92 67 ASN B N 1
ATOM 1732 C CA . ASN B 1 67 ? 9.945 10.789 19.438 1 92 67 ASN B CA 1
ATOM 1733 C C . ASN B 1 67 ? 10.523 10.82 18.031 1 92 67 ASN B C 1
ATOM 1735 O O . ASN B 1 67 ? 11.695 11.164 17.828 1 92 67 ASN B O 1
ATOM 1739 N N . SER B 1 68 ? 9.727 10.406 17.109 1 94 68 SER B N 1
ATOM 1740 C CA . SER B 1 68 ? 10.172 10.445 15.719 1 94 68 SER B CA 1
ATOM 1741 C C . SER B 1 68 ? 10.273 11.875 15.203 1 94 68 SER B C 1
ATOM 1743 O O . SER B 1 68 ? 9.422 12.711 15.508 1 94 68 SER B O 1
ATOM 1745 N N . VAL B 1 69 ? 11.359 12.117 14.453 1 95 69 VAL B N 1
ATOM 1746 C CA . VAL B 1 69 ? 11.555 13.414 13.82 1 95 69 VAL B CA 1
ATOM 1747 C C . VAL B 1 69 ? 11.914 13.219 12.344 1 95 69 VAL B C 1
ATOM 1749 O O . VAL B 1 69 ? 12.773 12.406 12.008 1 95 69 VAL B O 1
ATOM 1752 N N . THR B 1 70 ? 11.219 13.93 11.492 1 96.19 70 THR B N 1
ATOM 1753 C CA . THR B 1 70 ? 11.516 13.875 10.062 1 96.19 70 THR B CA 1
ATOM 1754 C C . THR B 1 70 ? 11.508 15.273 9.453 1 96.19 70 THR B C 1
ATOM 1756 O O 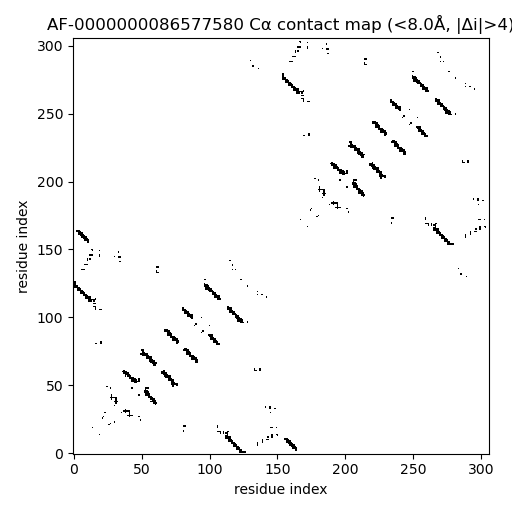. THR B 1 70 ? 10.656 16.094 9.789 1 96.19 70 THR B O 1
ATOM 1759 N N . LYS B 1 71 ? 12.516 15.555 8.68 1 96.75 71 LYS B N 1
ATOM 1760 C CA . LYS B 1 71 ? 12.578 16.766 7.859 1 96.75 71 LYS B CA 1
ATOM 1761 C C . LYS B 1 71 ? 12.234 16.453 6.402 1 96.75 71 LYS B C 1
ATOM 1763 O O . LYS B 1 71 ? 12.883 15.625 5.766 1 96.75 71 LYS B O 1
ATOM 1768 N N . GLU B 1 72 ? 11.234 17.141 5.879 1 97.62 72 GLU B N 1
ATOM 1769 C CA . GLU B 1 72 ? 10.758 16.859 4.523 1 97.62 72 GLU B CA 1
ATOM 1770 C C . GLU B 1 72 ? 10.734 18.141 3.686 1 97.62 72 GLU B C 1
ATOM 1772 O O . GLU B 1 72 ? 10.516 19.234 4.215 1 97.62 72 GLU B O 1
ATOM 1777 N N . LYS B 1 73 ? 10.977 17.984 2.408 1 98.38 73 LYS B N 1
ATOM 1778 C CA . LYS B 1 73 ? 10.859 19.062 1.438 1 98.38 73 LYS B CA 1
ATOM 1779 C C . LYS B 1 73 ? 9.711 18.812 0.462 1 98.38 73 LYS B C 1
ATOM 1781 O O . LYS B 1 73 ? 9.57 17.703 -0.061 1 98.38 73 LYS B O 1
ATOM 1786 N N . ILE B 1 74 ? 8.836 19.781 0.271 1 98.75 74 ILE B N 1
ATOM 1787 C CA . ILE B 1 74 ? 7.828 19.688 -0.781 1 98.75 74 ILE B CA 1
ATOM 1788 C C . ILE B 1 74 ? 8.5 19.812 -2.148 1 98.75 74 ILE B C 1
ATOM 1790 O O . ILE B 1 74 ? 9.109 20.844 -2.457 1 98.75 74 ILE B O 1
ATOM 1794 N N . VAL B 1 75 ? 8.336 18.812 -2.969 1 98.81 75 VAL B N 1
ATOM 1795 C CA . VAL B 1 75 ? 9.062 18.828 -4.234 1 98.81 75 VAL B CA 1
ATOM 1796 C C . VAL B 1 75 ? 8.078 18.922 -5.398 1 98.81 75 VAL B C 1
ATOM 1798 O O . VAL B 1 75 ? 8.477 19.203 -6.531 1 98.81 75 VAL B O 1
ATOM 1801 N N . ALA B 1 76 ? 6.82 18.734 -5.211 1 98.88 76 ALA B N 1
ATOM 1802 C CA . ALA B 1 76 ? 5.793 18.891 -6.242 1 98.88 76 ALA B CA 1
ATOM 1803 C C . ALA B 1 76 ? 4.434 19.188 -5.617 1 98.88 76 ALA B C 1
ATOM 1805 O O . ALA B 1 76 ? 4.074 18.625 -4.586 1 98.88 76 ALA B O 1
ATOM 1806 N N . VAL B 1 77 ? 3.697 20.109 -6.207 1 98.75 77 VAL B N 1
ATOM 1807 C CA . VAL B 1 77 ? 2.322 20.438 -5.859 1 98.75 77 VAL B CA 1
ATOM 1808 C C . VAL B 1 77 ? 1.465 20.5 -7.121 1 98.75 77 VAL B C 1
ATOM 1810 O O . VAL B 1 77 ? 1.821 21.172 -8.094 1 98.75 77 VAL B O 1
ATOM 1813 N N . ASP B 1 78 ? 0.425 19.781 -7.152 1 98.69 78 ASP B N 1
ATOM 1814 C CA . ASP B 1 78 ? -0.555 19.812 -8.234 1 98.69 78 ASP B CA 1
ATOM 1815 C C . ASP B 1 78 ? -1.963 20.047 -7.695 1 98.69 78 ASP B C 1
ATOM 1817 O O . ASP B 1 78 ? -2.707 19.109 -7.438 1 98.69 78 ASP B O 1
ATOM 1821 N N . ASP B 1 79 ? -2.336 21.312 -7.594 1 97.75 79 ASP B N 1
ATOM 1822 C CA . ASP B 1 79 ? -3.611 21.672 -6.988 1 97.75 79 ASP B CA 1
ATOM 1823 C C . ASP B 1 79 ? -4.781 21.203 -7.848 1 97.75 79 ASP B C 1
ATOM 1825 O O . ASP B 1 79 ? -5.844 20.859 -7.32 1 97.75 79 ASP B O 1
ATOM 1829 N N . LYS B 1 80 ? -4.586 21.219 -9.117 1 97.38 80 LYS B N 1
ATOM 1830 C CA . LYS B 1 80 ? -5.648 20.766 -10.008 1 97.38 80 LYS B CA 1
ATOM 1831 C C . LYS B 1 80 ? -6.016 19.312 -9.727 1 97.38 80 LYS B C 1
ATOM 1833 O O . LYS B 1 80 ? -7.195 18.953 -9.695 1 97.38 80 LYS B O 1
ATOM 1838 N N . ASN B 1 81 ? -5.02 18.484 -9.469 1 97.62 81 ASN B N 1
ATOM 1839 C CA . ASN B 1 81 ? -5.242 17.062 -9.203 1 97.62 81 ASN B CA 1
ATOM 1840 C C . ASN B 1 81 ? -5.168 16.766 -7.711 1 97.62 81 ASN B C 1
ATOM 1842 O O . ASN B 1 81 ? -5.211 15.594 -7.312 1 97.62 81 ASN B O 1
ATOM 1846 N N . ARG B 1 82 ? -5.035 17.734 -6.859 1 98.38 82 ARG B N 1
ATOM 1847 C CA . ARG B 1 82 ? -5.035 17.656 -5.402 1 98.38 82 ARG B CA 1
ATOM 1848 C C . ARG B 1 82 ? -3.973 16.688 -4.898 1 98.38 82 ARG B C 1
ATOM 1850 O O . ARG B 1 82 ? -4.285 15.734 -4.18 1 98.38 82 ARG B O 1
ATOM 1857 N N . SER B 1 83 ? -2.752 16.953 -5.246 1 98.81 83 SER B N 1
ATOM 1858 C CA . SER B 1 83 ? -1.663 16.094 -4.785 1 98.81 83 SER B CA 1
ATOM 1859 C C . SER B 1 83 ? -0.456 16.922 -4.355 1 98.81 83 SER B C 1
ATOM 1861 O O . SER B 1 83 ? -0.237 18.031 -4.863 1 98.81 83 SER B O 1
ATOM 1863 N N . ILE B 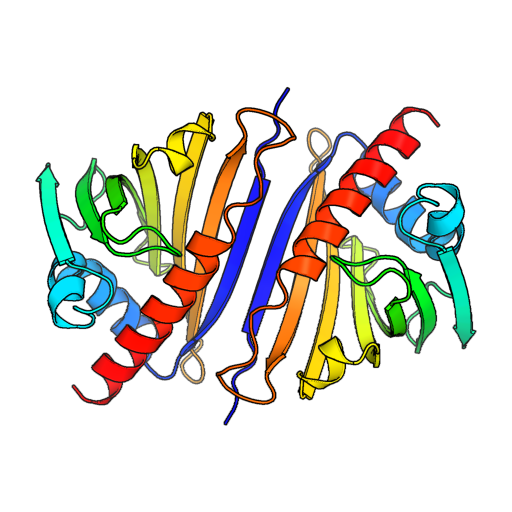1 84 ? 0.264 16.438 -3.395 1 98.81 84 ILE B N 1
ATOM 1864 C CA . ILE B 1 84 ? 1.513 17.016 -2.895 1 98.81 84 ILE B CA 1
ATOM 1865 C C . ILE B 1 84 ? 2.545 15.898 -2.715 1 98.81 84 ILE B C 1
ATOM 1867 O O . ILE B 1 84 ? 2.223 14.82 -2.223 1 98.81 84 ILE B O 1
ATOM 1871 N N . THR B 1 85 ? 3.793 16.109 -3.146 1 98.88 85 THR B N 1
ATOM 1872 C CA . THR B 1 85 ? 4.875 15.148 -2.945 1 98.8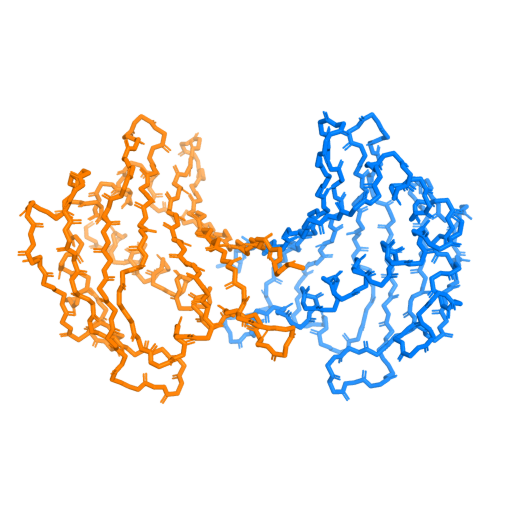8 85 THR B CA 1
ATOM 1873 C C . THR B 1 85 ? 5.938 15.727 -2.014 1 98.88 85 THR B C 1
ATOM 1875 O O . THR B 1 85 ? 6.379 16.859 -2.193 1 98.88 85 THR B O 1
ATOM 1878 N N . PHE B 1 86 ? 6.305 14.961 -1.036 1 98.44 86 PHE B N 1
ATOM 1879 C CA . PHE B 1 86 ? 7.363 15.273 -0.084 1 98.44 86 PHE B CA 1
ATOM 1880 C C . PHE B 1 86 ? 8.555 14.336 -0.272 1 98.44 86 PHE B C 1
ATOM 1882 O O . PHE B 1 86 ? 8.383 13.141 -0.494 1 98.44 86 PHE B O 1
ATOM 1889 N N . GLU B 1 87 ? 9.703 14.883 -0.212 1 97.94 87 GLU B N 1
ATOM 1890 C CA . GLU B 1 87 ? 10.906 14.062 -0.102 1 97.94 87 GLU B CA 1
ATOM 1891 C C . GLU B 1 87 ? 11.539 14.195 1.28 1 97.94 87 GLU B C 1
ATOM 1893 O O . GLU B 1 87 ? 11.672 15.305 1.804 1 97.94 87 GLU B O 1
ATOM 1898 N N . VAL B 1 88 ? 11.859 13.109 1.807 1 96.5 88 VAL B N 1
ATOM 1899 C CA . VAL B 1 88 ? 12.508 13.109 3.115 1 96.5 88 VAL B CA 1
ATOM 1900 C C . VAL B 1 88 ? 13.969 13.508 2.965 1 96.5 88 VAL B C 1
ATOM 1902 O O . VAL B 1 88 ? 14.711 12.898 2.193 1 96.5 88 VAL B O 1
ATOM 1905 N N . MET B 1 89 ? 14.305 14.445 3.699 1 92.31 89 MET B N 1
ATOM 1906 C CA . MET B 1 89 ? 15.68 14.922 3.686 1 92.31 89 MET B CA 1
ATOM 1907 C C . MET B 1 89 ? 16.484 14.305 4.82 1 92.31 89 MET B C 1
ATOM 1909 O O . MET B 1 89 ? 17.641 13.922 4.633 1 92.31 89 MET B O 1
ATOM 1913 N N . GLU B 1 90 ? 15.945 14.383 5.949 1 87.69 90 GLU B N 1
ATOM 1914 C CA . GLU B 1 90 ? 16.5 13.828 7.18 1 87.69 90 GLU B CA 1
ATOM 1915 C C . GLU B 1 90 ? 15.422 13.188 8.039 1 87.69 90 GLU B C 1
ATOM 1917 O O . GLU B 1 90 ? 14.258 13.602 7.996 1 87.69 90 GLU B O 1
ATOM 1922 N N . GLY B 1 91 ? 15.766 12.102 8.633 1 80 91 GLY B N 1
ATOM 1923 C CA . GLY B 1 91 ? 14.695 11.516 9.422 1 80 91 GLY B CA 1
ATOM 1924 C C . GLY B 1 91 ? 15.203 10.641 10.555 1 80 91 GLY B C 1
ATOM 1925 O O . GLY B 1 91 ? 16.391 10.648 10.867 1 80 91 GLY B O 1
ATOM 1926 N N . ASP B 1 92 ? 14.273 10 11.195 1 75.94 92 ASP B N 1
ATOM 1927 C CA . ASP B 1 92 ? 14.516 9.055 12.281 1 75.94 92 ASP B CA 1
ATOM 1928 C C . ASP B 1 92 ? 15.438 7.926 11.836 1 75.94 92 ASP B C 1
ATOM 1930 O O . ASP B 1 92 ? 15.617 7.695 10.641 1 75.94 92 ASP B O 1
ATOM 1934 N N . PRO B 1 93 ? 16.047 7.402 12.805 1 75.5 93 PRO B N 1
ATOM 1935 C CA . PRO B 1 93 ? 17.016 6.344 12.5 1 75.5 93 PRO B CA 1
ATOM 1936 C C . PRO B 1 93 ? 16.422 5.262 11.586 1 75.5 93 PRO B C 1
ATOM 1938 O O . PRO B 1 93 ? 17.141 4.684 10.773 1 75.5 93 PRO B O 1
ATOM 1941 N N . MET B 1 94 ? 15.141 5.109 11.672 1 81 94 MET B N 1
ATOM 1942 C CA . MET B 1 94 ? 14.523 4.09 10.828 1 81 94 MET B CA 1
ATOM 1943 C C . MET B 1 94 ? 14.594 4.484 9.359 1 81 94 MET B C 1
ATOM 1945 O O . MET B 1 94 ? 14.836 3.639 8.5 1 81 94 MET B O 1
ATOM 1949 N N . LEU B 1 95 ? 14.516 5.715 9.078 1 89.75 95 LEU B N 1
ATOM 1950 C CA . LEU B 1 95 ? 14.523 6.199 7.707 1 89.75 95 LEU B CA 1
ATOM 1951 C C . LEU B 1 95 ? 15.938 6.168 7.129 1 89.75 95 LEU B C 1
ATOM 1953 O O . LEU B 1 95 ? 16.109 6.242 5.91 1 89.75 95 LEU B O 1
ATOM 1957 N N . ASN B 1 96 ? 16.891 5.996 8.031 1 90.5 96 ASN B N 1
ATOM 1958 C CA . ASN B 1 96 ? 18.281 5.891 7.578 1 90.5 96 ASN B CA 1
ATOM 1959 C C . ASN B 1 96 ? 18.531 4.578 6.836 1 90.5 96 ASN B C 1
ATOM 1961 O O . ASN B 1 96 ? 19.531 4.434 6.148 1 90.5 96 ASN B O 1
ATOM 1965 N N . SER B 1 97 ? 17.609 3.689 7.02 1 92.38 97 SER B N 1
ATOM 1966 C CA . SER B 1 97 ? 17.75 2.395 6.359 1 92.38 97 SER B CA 1
ATOM 1967 C C . SER B 1 97 ? 17.266 2.465 4.91 1 92.38 97 SER B C 1
ATOM 1969 O O . SER B 1 97 ? 17.281 1.459 4.199 1 92.38 97 SER B O 1
ATOM 1971 N N . PHE B 1 98 ? 16.938 3.633 4.48 1 94.75 98 PHE B N 1
ATOM 1972 C CA . PHE B 1 98 ? 16.484 3.854 3.109 1 94.75 98 PHE B CA 1
ATOM 1973 C C . PHE B 1 98 ? 17.375 4.867 2.408 1 94.75 98 PHE B C 1
ATOM 1975 O O . PHE B 1 98 ? 17.734 5.895 2.992 1 94.75 98 PHE B O 1
ATOM 1982 N N . LYS B 1 99 ? 17.781 4.59 1.206 1 94.12 99 LYS B N 1
ATOM 1983 C CA . LYS B 1 99 ? 18.609 5.5 0.406 1 94.12 99 LYS B CA 1
ATOM 1984 C C . LYS B 1 99 ? 17.781 6.707 -0.053 1 94.12 99 LYS B C 1
ATOM 1986 O O . LYS B 1 99 ? 18.328 7.801 -0.214 1 94.12 99 LYS B O 1
ATOM 1991 N N . SER B 1 100 ? 16.609 6.457 -0.346 1 95.06 100 SER B N 1
ATOM 1992 C CA . SER B 1 100 ? 15.648 7.496 -0.719 1 95.06 100 SER B CA 1
ATOM 1993 C C . SER B 1 100 ? 14.25 7.18 -0.19 1 95.06 100 SER B C 1
ATOM 1995 O O . SER B 1 100 ? 13.891 6.008 -0.041 1 95.06 100 SER B O 1
ATOM 1997 N N . PHE B 1 101 ? 13.523 8.211 0.064 1 96.56 101 PHE B N 1
ATOM 1998 C CA . PHE B 1 101 ? 12.18 8.062 0.623 1 96.56 101 PHE B CA 1
ATOM 1999 C C . PHE B 1 101 ? 11.312 9.266 0.289 1 96.56 101 PHE B C 1
ATOM 2001 O O . PHE B 1 101 ? 11.664 10.398 0.622 1 96.56 101 PHE B O 1
ATOM 2008 N N . ALA B 1 102 ? 10.211 9.008 -0.37 1 97.56 102 ALA B N 1
ATOM 2009 C CA . ALA B 1 102 ? 9.266 10.07 -0.721 1 97.56 102 ALA B CA 1
ATOM 2010 C C . ALA B 1 102 ? 7.836 9.672 -0.351 1 97.56 102 ALA B C 1
ATOM 2012 O O . ALA B 1 102 ? 7.5 8.484 -0.331 1 97.56 102 ALA B O 1
ATOM 2013 N N . LEU B 1 103 ? 7.066 10.656 -0.052 1 97.94 103 LEU B N 1
ATOM 2014 C CA . LEU B 1 103 ? 5.652 10.5 0.268 1 97.94 103 LEU B CA 1
ATOM 2015 C C . LEU B 1 103 ? 4.793 11.398 -0.618 1 97.94 103 LEU B C 1
ATOM 2017 O O . LEU B 1 103 ? 5.141 12.555 -0.862 1 97.94 103 LEU B O 1
ATOM 2021 N N . ARG B 1 104 ? 3.734 10.844 -1.095 1 98.75 104 ARG B N 1
ATOM 2022 C CA . ARG B 1 104 ? 2.799 11.625 -1.904 1 98.75 104 ARG B CA 1
ATOM 2023 C C . ARG B 1 104 ? 1.366 11.43 -1.423 1 98.75 104 ARG B C 1
ATOM 2025 O O . ARG B 1 104 ? 0.928 10.297 -1.2 1 98.75 104 ARG B O 1
ATOM 2032 N N . ILE B 1 105 ? 0.683 12.539 -1.206 1 98.81 105 ILE B N 1
ATOM 2033 C CA . ILE B 1 105 ? -0.759 12.5 -0.988 1 98.81 105 ILE B CA 1
ATOM 2034 C C . ILE B 1 105 ? -1.487 12.867 -2.277 1 98.81 105 ILE B C 1
ATOM 2036 O O . ILE B 1 105 ? -1.06 13.773 -3.002 1 98.81 105 ILE B O 1
ATOM 2040 N N . HIS B 1 106 ? -2.486 12.203 -2.596 1 98.88 106 HIS B N 1
ATOM 2041 C CA . HIS B 1 106 ? -3.371 12.445 -3.729 1 98.88 106 HIS B CA 1
ATOM 2042 C C . HIS B 1 106 ? -4.832 12.25 -3.34 1 98.88 106 HIS B C 1
ATOM 2044 O O . HIS B 1 106 ? -5.242 11.133 -3.006 1 98.88 106 HIS B O 1
ATOM 2050 N N . VAL B 1 107 ? -5.602 13.328 -3.369 1 98.62 107 VAL B N 1
ATOM 2051 C CA . VAL B 1 107 ? -7.004 13.273 -2.963 1 98.62 107 VAL B CA 1
ATOM 2052 C C . VAL B 1 107 ? -7.902 13.305 -4.199 1 98.62 107 VAL B C 1
ATOM 2054 O O . VAL B 1 107 ? -7.754 14.18 -5.059 1 98.62 107 VAL B O 1
ATOM 2057 N N . THR B 1 108 ? -8.734 12.32 -4.27 1 97.94 108 THR B N 1
ATOM 2058 C CA . THR B 1 108 ? -9.633 12.227 -5.414 1 97.94 108 THR B CA 1
ATOM 2059 C C . THR B 1 108 ? -11.094 12.148 -4.957 1 97.94 108 THR B C 1
ATOM 2061 O O . THR B 1 108 ? -11.367 11.773 -3.814 1 97.94 108 THR B O 1
ATOM 2064 N N . GLY B 1 109 ? -11.992 12.531 -5.824 1 91.81 109 GLY B N 1
ATOM 2065 C CA . GLY B 1 109 ? -13.414 12.445 -5.543 1 91.81 109 GLY B CA 1
ATOM 2066 C C . GLY B 1 109 ? -14.281 12.836 -6.723 1 91.81 109 GLY B C 1
ATOM 2067 O O . GLY B 1 109 ? -13.82 13.539 -7.629 1 91.81 109 GLY B O 1
ATOM 2068 N N . ASN B 1 110 ? -15.484 12.133 -6.754 1 83.81 110 ASN B N 1
ATOM 2069 C CA . ASN B 1 110 ? -16.438 12.414 -7.82 1 83.81 110 ASN B CA 1
ATOM 2070 C C . ASN B 1 110 ? -17.688 13.117 -7.285 1 83.81 110 ASN B C 1
ATOM 2072 O O . ASN B 1 110 ? -18.75 13.055 -7.902 1 83.81 110 ASN B O 1
ATOM 2076 N N . GLY B 1 111 ? -17.625 13.812 -6.199 1 78.62 111 GLY B N 1
ATOM 2077 C CA . GLY B 1 111 ? -18.766 14.484 -5.613 1 78.62 111 GLY B CA 1
ATOM 2078 C C . GLY B 1 111 ? -19.531 13.617 -4.633 1 78.62 111 GLY B C 1
ATOM 2079 O O . GLY B 1 111 ? -20.125 14.117 -3.678 1 78.62 111 GLY B O 1
ATOM 2080 N N . GLU B 1 112 ? -19.594 12.289 -4.758 1 84.06 112 GLU B N 1
ATOM 2081 C CA . GLU B 1 112 ? -20.312 11.375 -3.877 1 84.06 112 GLU B CA 1
ATOM 2082 C C . GLU B 1 112 ? -19.359 10.703 -2.887 1 84.06 112 GLU B C 1
ATOM 2084 O O . GLU B 1 112 ? -19.703 10.516 -1.718 1 84.06 112 GLU B O 1
ATOM 2089 N N . ARG B 1 113 ? -18.266 10.359 -3.434 1 89.5 113 ARG B N 1
ATOM 2090 C CA . ARG B 1 113 ? -17.266 9.68 -2.605 1 89.5 113 ARG B CA 1
ATOM 2091 C C . ARG B 1 113 ? -15.875 10.273 -2.824 1 89.5 113 ARG B C 1
ATOM 2093 O O . ARG B 1 113 ? -15.555 10.719 -3.928 1 89.5 113 ARG B O 1
ATOM 2100 N N . SER B 1 114 ? -15.148 10.453 -1.783 1 96.25 114 SER B N 1
ATOM 2101 C CA . SER B 1 114 ? -13.773 10.93 -1.885 1 96.25 114 SER B CA 1
ATOM 2102 C C . SER B 1 114 ? -12.797 9.93 -1.287 1 96.25 114 SER B C 1
ATOM 2104 O O . SER B 1 114 ? -13.164 9.125 -0.425 1 96.25 114 SER B O 1
ATOM 2106 N N . PHE B 1 115 ? -11.594 9.969 -1.783 1 97.38 115 PHE B N 1
ATOM 2107 C CA . PHE B 1 115 ? -10.539 9.07 -1.331 1 97.38 115 PHE B CA 1
ATOM 2108 C C . PHE B 1 115 ? -9.227 9.828 -1.136 1 97.38 115 PHE B C 1
ATOM 2110 O O . PHE B 1 115 ? -8.93 10.758 -1.887 1 97.38 115 PHE B O 1
ATOM 2117 N N . VAL B 1 116 ? -8.539 9.414 -0.124 1 98.31 116 VAL B N 1
ATOM 2118 C CA . VAL B 1 116 ? -7.172 9.883 0.074 1 98.31 116 VAL B CA 1
ATOM 2119 C C . VAL B 1 116 ? -6.188 8.742 -0.169 1 98.31 116 VAL B C 1
ATOM 2121 O O . VAL B 1 116 ? -6.281 7.688 0.47 1 98.31 116 VAL B O 1
ATOM 2124 N N . LYS B 1 117 ? -5.359 8.891 -1.05 1 98.69 117 LYS B N 1
ATOM 2125 C CA . LYS B 1 117 ? -4.289 7.93 -1.302 1 98.69 117 LYS B CA 1
ATOM 2126 C C . LYS B 1 117 ? -2.938 8.484 -0.863 1 98.69 117 LYS B C 1
ATOM 2128 O O . LYS B 1 117 ? -2.525 9.555 -1.312 1 98.69 117 LYS B O 1
ATOM 2133 N N . TRP B 1 118 ? -2.266 7.773 -0.017 1 98.81 118 TRP B N 1
ATOM 2134 C CA . TRP B 1 118 ? -0.866 8.016 0.315 1 98.81 118 TRP B CA 1
ATOM 2135 C C . TRP B 1 118 ? 0.042 7 -0.368 1 98.81 118 TRP B C 1
ATOM 2137 O O . TRP B 1 118 ? -0.209 5.793 -0.305 1 98.81 118 TRP B O 1
ATOM 2147 N N . SER B 1 119 ? 1.036 7.492 -1.011 1 98.69 119 SER B N 1
ATOM 2148 C CA . SER B 1 119 ? 2.035 6.648 -1.657 1 98.69 119 SER B CA 1
ATOM 2149 C C . SER B 1 119 ? 3.416 6.859 -1.048 1 98.69 119 SER B C 1
ATOM 2151 O O . SER B 1 119 ? 3.865 7.996 -0.893 1 98.69 119 SER B O 1
ATOM 2153 N N . LEU B 1 120 ? 4.043 5.793 -0.657 1 98.12 120 LEU B N 1
ATOM 2154 C CA . LEU B 1 120 ? 5.445 5.801 -0.264 1 98.12 120 LEU B CA 1
ATOM 2155 C C . LEU B 1 120 ? 6.328 5.246 -1.378 1 98.12 120 LEU B C 1
ATOM 2157 O O . LEU B 1 120 ? 6.082 4.148 -1.879 1 98.12 120 LEU B O 1
ATOM 2161 N N . GLU B 1 121 ? 7.219 5.996 -1.803 1 97.62 121 GLU B N 1
ATOM 2162 C CA . GLU B 1 121 ? 8.258 5.555 -2.734 1 97.62 121 GLU B CA 1
ATOM 2163 C C . GLU B 1 121 ? 9.633 5.547 -2.07 1 97.62 121 GLU B C 1
ATOM 2165 O O . GLU B 1 121 ? 10.062 6.562 -1.519 1 97.62 121 GLU B O 1
ATOM 2170 N N . PHE B 1 122 ? 10.336 4.336 -2.168 1 96.44 122 PHE B N 1
ATOM 2171 C CA . PHE B 1 122 ? 11.555 4.234 -1.37 1 96.44 122 PHE B CA 1
ATOM 2172 C C . PHE B 1 122 ? 12.531 3.246 -2 1 96.44 122 PHE B C 1
ATOM 2174 O O . PHE B 1 122 ? 12.133 2.398 -2.801 1 96.44 122 PHE B O 1
ATOM 2181 N N . GLU B 1 123 ? 13.75 3.477 -1.646 1 95.19 123 GLU B N 1
ATOM 2182 C CA . GLU B 1 123 ? 14.844 2.562 -1.95 1 95.19 123 GLU B CA 1
ATOM 2183 C C . GLU B 1 123 ? 15.516 2.055 -0.675 1 95.19 123 GLU B C 1
ATOM 2185 O O . GLU B 1 123 ? 16.109 2.834 0.071 1 95.19 123 GLU B O 1
ATOM 2190 N N . LYS B 1 124 ? 15.43 0.757 -0.457 1 94.31 124 LYS B N 1
ATOM 2191 C CA . LYS B 1 124 ? 16.031 0.164 0.734 1 94.31 124 LYS B CA 1
ATOM 2192 C C . LYS B 1 124 ? 17.547 0.164 0.641 1 94.31 124 LYS B C 1
ATOM 2194 O O . LYS B 1 124 ? 18.109 0.006 -0.446 1 94.31 124 LYS B O 1
ATOM 2199 N N . ALA B 1 125 ? 18.219 0.309 1.827 1 93.94 125 ALA B N 1
ATOM 2200 C CA . ALA B 1 125 ? 19.688 0.227 1.862 1 93.94 125 ALA B CA 1
ATOM 2201 C C . ALA B 1 125 ? 20.156 -1.181 1.519 1 93.94 125 ALA B C 1
ATOM 2203 O O . ALA B 1 125 ? 21.25 -1.356 0.964 1 93.94 125 ALA B O 1
ATOM 2204 N N . ASN B 1 126 ? 19.328 -2.156 1.925 1 92.31 126 ASN B N 1
ATOM 2205 C CA . ASN B 1 126 ? 19.562 -3.555 1.581 1 92.31 126 ASN B CA 1
ATOM 2206 C C . ASN B 1 126 ? 18.281 -4.379 1.669 1 92.31 126 ASN B C 1
ATOM 2208 O O . ASN B 1 126 ? 17.25 -3.875 2.104 1 92.31 126 ASN B O 1
ATOM 2212 N N . GLU B 1 127 ? 18.297 -5.641 1.307 1 87.69 127 GLU B N 1
ATOM 2213 C CA . GLU B 1 127 ? 17.109 -6.473 1.15 1 87.69 127 GLU B CA 1
ATOM 2214 C C . GLU B 1 127 ? 16.516 -6.836 2.504 1 87.69 127 GLU B C 1
ATOM 2216 O O . GLU B 1 127 ? 15.352 -7.254 2.584 1 87.69 127 GLU B O 1
ATOM 2221 N N . ASP B 1 128 ? 17.234 -6.633 3.586 1 91.31 128 ASP B N 1
ATOM 2222 C CA . ASP B 1 128 ? 16.766 -7.043 4.906 1 91.31 128 ASP B CA 1
ATOM 2223 C C . ASP B 1 128 ? 15.922 -5.953 5.555 1 91.31 128 ASP B C 1
ATOM 2225 O O . ASP B 1 128 ? 15.25 -6.195 6.562 1 91.31 128 ASP B O 1
ATOM 2229 N N . VAL B 1 129 ? 16.031 -4.781 4.961 1 92.94 129 VAL B N 1
ATOM 2230 C CA . VAL B 1 129 ? 15.227 -3.676 5.488 1 92.94 129 VAL B CA 1
ATOM 2231 C C . VAL B 1 129 ? 13.742 -3.961 5.27 1 92.94 129 VAL B C 1
ATOM 2233 O O . VAL B 1 129 ? 13.312 -4.219 4.145 1 92.94 129 VAL B O 1
ATOM 2236 N N . PRO B 1 130 ? 12.945 -3.982 6.363 1 93.06 130 PRO B N 1
ATOM 2237 C CA . PRO B 1 130 ? 11.508 -4.227 6.191 1 93.06 130 PRO B CA 1
ATOM 2238 C C . PRO B 1 130 ? 10.805 -3.107 5.426 1 93.06 130 PRO B C 1
ATOM 2240 O O . PRO B 1 130 ? 11.328 -1.995 5.332 1 93.06 130 PRO B O 1
ATOM 2243 N N . HIS B 1 131 ? 9.672 -3.514 4.859 1 94.62 131 HIS B N 1
ATOM 2244 C CA . HIS B 1 131 ? 8.82 -2.471 4.285 1 94.62 131 HIS B CA 1
ATOM 2245 C C . HIS B 1 131 ? 8.383 -1.476 5.352 1 94.62 131 HIS B C 1
ATOM 2247 O O . HIS B 1 131 ? 8.164 -1.851 6.504 1 94.62 131 HIS B O 1
ATOM 2253 N N . PRO B 1 132 ? 8.25 -0.227 4.922 1 94.19 132 PRO B N 1
ATOM 2254 C CA . PRO B 1 132 ? 7.883 0.804 5.895 1 94.19 132 PRO B CA 1
ATOM 2255 C C . PRO B 1 132 ? 6.375 0.879 6.129 1 94.19 132 PRO B C 1
ATOM 2257 O O . PRO B 1 132 ? 5.793 1.967 6.094 1 94.19 132 PRO B O 1
ATOM 2260 N N . ASN B 1 133 ? 5.758 -0.245 6.527 1 94.69 133 ASN B N 1
ATOM 2261 C CA . ASN B 1 133 ? 4.316 -0.36 6.695 1 94.69 133 ASN B CA 1
ATOM 2262 C C . ASN B 1 133 ? 3.809 0.54 7.82 1 94.69 133 ASN B C 1
ATOM 2264 O O . ASN B 1 133 ? 2.672 1.015 7.773 1 94.69 133 ASN B O 1
ATOM 2268 N N . MET B 1 134 ? 4.691 0.759 8.781 1 92.88 134 MET B N 1
ATOM 2269 C CA . MET B 1 134 ? 4.277 1.565 9.922 1 92.88 134 MET B CA 1
ATOM 2270 C C . MET B 1 134 ? 3.895 2.975 9.484 1 92.88 134 MET B C 1
ATOM 2272 O O . MET B 1 134 ? 3 3.59 10.07 1 92.88 134 MET B O 1
ATOM 2276 N N . TYR B 1 135 ? 4.578 3.494 8.523 1 94.75 135 TYR B N 1
ATOM 2277 C CA . TYR B 1 135 ? 4.254 4.832 8.031 1 94.75 135 TYR B CA 1
ATOM 2278 C C . TYR B 1 135 ? 2.92 4.836 7.297 1 94.75 135 TYR B C 1
ATOM 2280 O O . TYR B 1 135 ? 2.152 5.793 7.395 1 94.75 135 TYR B O 1
ATOM 2288 N N . LEU B 1 136 ? 2.672 3.752 6.57 1 95.44 136 LEU B N 1
ATOM 2289 C CA . LEU B 1 136 ? 1.384 3.635 5.895 1 95.44 136 LEU B CA 1
ATOM 2290 C C . LEU B 1 136 ? 0.242 3.594 6.906 1 95.44 136 LEU B C 1
ATOM 2292 O O . LEU B 1 136 ? -0.785 4.25 6.715 1 95.44 136 LEU B O 1
ATOM 2296 N N . ASP B 1 137 ? 0.44 2.848 7.945 1 95.19 137 ASP B N 1
ATOM 2297 C CA . ASP B 1 137 ? -0.558 2.76 9.008 1 95.19 137 ASP B CA 1
ATOM 2298 C C . ASP B 1 137 ? -0.812 4.129 9.633 1 95.19 137 ASP B C 1
ATOM 2300 O O . ASP B 1 137 ? -1.961 4.5 9.883 1 95.19 137 ASP B O 1
ATOM 2304 N N . LEU B 1 138 ? 0.217 4.793 9.906 1 95.62 138 LEU B N 1
ATOM 2305 C CA . LEU B 1 138 ? 0.117 6.121 10.5 1 95.62 138 LEU B CA 1
ATOM 2306 C C . LEU B 1 138 ? -0.662 7.066 9.586 1 95.62 138 LEU B C 1
ATOM 2308 O O . LEU B 1 138 ? -1.569 7.766 10.047 1 95.62 138 LEU B O 1
ATOM 2312 N N . LEU B 1 139 ? -0.329 7.059 8.297 1 97.06 139 LEU B N 1
ATOM 2313 C CA . LEU B 1 139 ? -0.941 7.988 7.352 1 97.06 139 LEU B CA 1
ATOM 2314 C C . LEU B 1 139 ? -2.428 7.688 7.184 1 97.06 139 LEU B C 1
ATOM 2316 O O . LEU B 1 139 ? -3.236 8.609 7.023 1 97.06 139 LEU B O 1
ATOM 2320 N N . ALA B 1 140 ? -2.783 6.426 7.223 1 96.44 140 ALA B N 1
ATOM 2321 C CA . ALA B 1 140 ? -4.199 6.059 7.188 1 96.44 140 ALA B CA 1
ATOM 2322 C C . ALA B 1 140 ? -4.934 6.59 8.414 1 96.44 140 ALA B C 1
ATOM 2324 O O . ALA B 1 140 ? -6.047 7.113 8.297 1 96.44 140 ALA B O 1
ATOM 2325 N N . LYS B 1 141 ? -4.316 6.457 9.57 1 95.12 141 LYS B N 1
ATOM 2326 C CA . LYS B 1 141 ? -4.914 6.938 10.812 1 95.12 141 LYS B CA 1
ATOM 2327 C C . LYS B 1 141 ? -5.082 8.453 10.789 1 95.12 141 LYS B C 1
ATOM 2329 O O . LYS B 1 141 ? -6.125 8.977 11.195 1 95.12 141 LYS B O 1
ATOM 2334 N N . VAL B 1 142 ? -4.051 9.117 10.336 1 96.69 142 VAL B N 1
ATOM 2335 C CA . VAL B 1 142 ? -4.078 10.578 10.273 1 96.69 142 VAL B CA 1
ATOM 2336 C C . VAL B 1 142 ? -5.188 11.031 9.32 1 96.69 142 VAL B C 1
ATOM 2338 O O . VAL B 1 142 ? -5.895 12 9.602 1 96.69 142 VAL B O 1
ATOM 2341 N N . THR B 1 143 ? -5.332 10.328 8.195 1 97.25 143 THR B N 1
ATOM 2342 C CA . THR B 1 143 ? -6.383 10.625 7.227 1 97.25 143 THR B CA 1
ATOM 2343 C C . THR B 1 143 ? -7.758 10.539 7.879 1 97.25 143 THR B C 1
ATOM 2345 O O . THR B 1 143 ? -8.57 11.461 7.746 1 97.25 143 THR B O 1
ATOM 2348 N N . LYS B 1 144 ? -8.008 9.516 8.594 1 95.38 144 LYS B N 1
ATOM 2349 C CA . LYS B 1 144 ? -9.305 9.32 9.234 1 95.38 144 LYS B CA 1
ATOM 2350 C C . LYS B 1 144 ? -9.57 10.391 10.289 1 95.38 144 LYS B C 1
ATOM 2352 O O . LYS B 1 144 ? -10.688 10.883 10.414 1 95.38 144 LYS B O 1
ATOM 2357 N N . LYS B 1 145 ? -8.562 10.656 11.039 1 96.69 145 LYS B N 1
ATOM 2358 C CA . LYS B 1 145 ? -8.711 11.664 12.086 1 96.69 145 LYS B CA 1
ATOM 2359 C C . LYS B 1 145 ? -9.023 13.031 11.492 1 96.69 145 LYS B C 1
ATOM 2361 O O . LYS B 1 145 ? -9.898 13.742 11.992 1 96.69 145 LYS B O 1
ATOM 2366 N N . LEU B 1 146 ? -8.258 13.438 10.477 1 97.31 146 LEU B N 1
ATOM 2367 C CA . LEU B 1 146 ? -8.508 14.727 9.844 1 97.31 146 LEU B CA 1
ATOM 2368 C C . LEU B 1 146 ? -9.898 14.766 9.219 1 97.31 146 LEU B C 1
ATOM 2370 O O . LEU B 1 146 ? -10.594 15.781 9.297 1 97.31 146 LEU B O 1
ATOM 2374 N N . ASP B 1 147 ? -10.312 13.688 8.562 1 96.38 147 ASP B N 1
ATOM 2375 C CA . ASP B 1 147 ? -11.656 13.609 7.992 1 96.38 147 ASP B CA 1
ATOM 2376 C C . ASP B 1 147 ? -12.727 13.828 9.062 1 96.38 147 ASP B C 1
ATOM 2378 O O . ASP B 1 147 ? -13.648 14.625 8.867 1 96.38 147 ASP B O 1
ATOM 2382 N N . ALA B 1 148 ? -12.594 13.133 10.211 1 96.12 148 ALA B N 1
ATOM 2383 C CA . ALA B 1 148 ? -13.539 13.266 11.32 1 96.12 148 ALA B CA 1
ATOM 2384 C C . ALA B 1 148 ? -13.57 14.703 11.836 1 96.12 148 ALA B C 1
ATOM 2386 O O . ALA B 1 148 ? -14.633 15.234 12.156 1 96.12 148 ALA B O 1
ATOM 2387 N N . TYR B 1 149 ? -12.422 15.266 11.93 1 97 149 TYR B N 1
ATOM 2388 C CA . TYR B 1 149 ? -12.305 16.641 12.391 1 97 149 TYR B CA 1
ATOM 2389 C C . TYR B 1 149 ? -13.062 17.594 11.469 1 97 149 TYR B C 1
ATOM 2391 O O . TYR B 1 149 ? -13.75 18.5 11.938 1 97 149 TYR B O 1
ATOM 2399 N N . LEU B 1 150 ? -12.953 17.375 10.203 1 96 150 LEU B N 1
ATOM 2400 C CA . LEU B 1 150 ? -13.555 18.25 9.203 1 96 150 LEU B CA 1
ATOM 2401 C C . LEU B 1 150 ? -15.078 18.109 9.211 1 96 150 LEU B C 1
ATOM 2403 O O . LEU B 1 150 ? -15.789 19.047 8.836 1 96 150 LEU B O 1
ATOM 2407 N N . LEU B 1 151 ? -15.539 16.938 9.555 1 93.5 151 LEU B N 1
ATOM 2408 C CA . LEU B 1 151 ? -16.984 16.703 9.586 1 93.5 151 LEU B CA 1
ATOM 2409 C C . LEU B 1 151 ? -17.625 17.406 10.773 1 93.5 151 LEU B C 1
ATOM 2411 O O . LEU B 1 151 ? -18.828 17.641 10.781 1 93.5 151 LEU B O 1
ATOM 2415 N N . LYS B 1 152 ? -16.906 17.688 11.773 1 90.88 152 LYS B N 1
ATOM 2416 C CA . LYS B 1 152 ? -17.406 18.391 12.945 1 90.88 152 LYS B CA 1
ATOM 2417 C C . LYS B 1 152 ? -17.234 19.906 12.797 1 90.88 152 LYS B C 1
ATOM 2419 O O . LYS B 1 152 ? -17.797 20.672 13.578 1 90.88 152 LYS B O 1
ATOM 2424 N N . ALA B 1 153 ? -16.375 20.25 11.992 1 77.25 153 ALA B N 1
ATOM 2425 C CA . ALA B 1 153 ? -16.094 21.672 11.812 1 77.25 153 ALA B CA 1
ATOM 2426 C C . ALA B 1 153 ? -17.094 22.312 10.852 1 77.25 153 ALA B C 1
ATOM 2428 O O . ALA B 1 153 ? -17.578 21.656 9.922 1 77.25 153 ALA B O 1
#

Solvent-accessible surface area (backbone atoms only — not comparable to full-atom values): 15986 Å² total; per-residue (Å²): 127,74,59,63,34,34,41,37,39,35,40,66,44,84,48,52,33,67,58,51,44,47,47,49,50,76,41,53,58,49,44,27,73,77,37,50,90,39,27,72,43,49,44,66,76,35,77,84,56,64,49,64,67,8,24,38,39,41,30,29,47,51,84,91,40,73,75,35,41,37,33,32,30,30,73,42,69,37,75,92,66,34,33,42,31,33,34,57,75,46,55,35,76,73,53,66,46,31,78,42,46,33,40,31,43,38,34,41,57,78,88,85,52,17,34,43,32,41,36,41,39,34,22,44,67,47,91,81,54,72,78,70,56,59,57,51,54,49,52,53,51,52,50,52,51,52,37,56,51,56,72,74,98,126,74,60,62,34,36,39,34,40,37,40,66,43,85,46,53,32,67,58,52,44,48,47,50,50,76,40,54,57,49,43,28,72,77,38,50,90,38,28,71,42,48,45,65,76,35,77,85,56,64,47,66,68,9,24,38,39,40,30,28,47,53,82,90,39,73,76,34,41,37,33,31,32,30,74,41,69,38,76,92,64,35,31,41,30,34,36,58,76,46,55,34,77,74,54,66,47,31,77,41,45,33,40,31,44,38,36,41,57,78,88,84,53,16,35,42,31,41,36,38,39,35,20,47,68,48,90,81,53,72,80,72,55,57,58,52,54,48,51,53,51,51,50,52,51,52,37,54,52,55,71,74,98

Nearest PDB structures (foldseek):
  4q0k-assembly1_A  TM=8.751E-01  e=1.357E-12  Medicago truncatula
  4ryv-assembly1_A  TM=7.877E-01  e=6.695E-12  Lupinus luteus
  6v8h-assembly1_A  TM=8.024E-01  e=1.444E-11  Arachis hypogaea
  6v8s-assembly10_J  TM=7.870E-01  e=1.531E-11  Arachis hypogaea
  6v8s-assembly11_K  TM=7.961E-01  e=2.183E-11  Arachis hypogaea

Organism: NCBI:txid261450

Foldseek 3Di:
DFDKDKDKDKDKFDDDLLLLLVCCQQPVQCLCVLCVQFWVGKDFPDDDRRDAQTKMWTFTDFDPRGGWIWIWGFHDDDVVQSKTKIWTDDIDPLCVQWPTKMKMWTWDDDVRIIMIMIMIITTGNDPPRDDPVRVNVVVNVSSHSSSVVSVVD/DFDKDKDKDKDKFDDDLLLLLCCCQQPVQCLCVLCVQFWVGKDFPDDDRRDAQTKMWTFTDFDPRGGWIWIWGWHDDDVVQSKTKIWTDDIDPLCVQWPTKMKMWTWDDDVRIIMIMIMIITTGNDPPRDDPVRVNVVVNVSSHSSSVVSVVD

pLDDT: mean 94.51, std 6.58, range [47.38, 98.88]

Sequence (306 aa):
MAQIQKLDVQTAIQSSADKFYGKFKNNMTELSKVYPEIYKNIVVLEGDGKSVGSVILWKYVCGSNSNSVTKEKIVAVDDKNRSITFEVMEGDPMLNSFKSFALRIHVTGNGERSFVKWSLEFEKANEDVPHPNMYLDLLAKVTKKLDAYLLKAMAQIQKLDVQTAIQSSADKFYGKFKNNMTELSKVYPEIYKNIVVLEGDGKSVGSVILWKYVCGSNSNSVTKEKIVAVDDKNRSITFEVMEGDPMLNSFKSFALRIHVTGNGERSFVKWSLEFEKANEDVPHPNMYLDLLAKVTKKLDAYLLKA

Secondary structure (DSSP, 8-state):
-PPEEEEEEEEEESS-HHHHHHHHHHTGGGHHHH-TTTEEEEEEEES-SSSTT-EEEEEEEETTEEEEEEEEEEEEEETTTTEEEEEEEE--GGGGGEEEEEEEEEEEE-SS-EEEEEEEEEEESSTTSPP-HHHHHHHHHHHHHHHHHHHH-/-PPEEEEEEEEEESS-HHHHHHHHHHTGGGHHHH-TTTEEEEEEEES-SSSTT-EEEEEEEETTEEEEEEEEEEEEEETTTTEEEEEEEE--GGGGGEEEEEEEEEEEE-SS-EEEEEEEEEEESSTTSPP-HHHHHHHHHHHHHHHHHHHH-

InterPro domains:
  IPR000916 Bet v I/Major latex protein [PF00407] (4-152)
  IPR000916 Bet v I/Major latex protein [SM01037] (2-153)
  IPR023393 START-like domain superfamily [G3DSA:3.30.530.20] (1-153)
  IPR051761 MLP-like hydrophobic ligand-binding [PTHR31907] (5-150)